Protein AF-A0A949H6T9-F1 (afdb_monomer_lite)

Secondary structure (DSSP, 8-state):
---SSS------------TT-EEEEE-HHHHTTS-HHHHHHHHHH-SSHHHHHHHHHHHHHHHT--S---EEEEE----SS-----S--------------------------------SSSTTSS-------HHHHHHHHHHHHHHHHHHHHHHHHHTT-EEEEEETTEEEEEES-TT-BTTBPPEEEEEEEEETTTS-HHHHHHHHH-EEESSHHHHHHHHHHHHHHHHHHS---------

Structure (mmCIF, N/CA/C/O backbone):
data_AF-A0A949H6T9-F1
#
_entry.id   AF-A0A949H6T9-F1
#
loop_
_atom_site.group_PDB
_atom_site.id
_atom_site.type_symbol
_atom_site.label_atom_id
_atom_site.label_alt_id
_atom_site.label_comp_id
_atom_site.label_asym_id
_atom_site.label_entity_id
_atom_site.label_seq_id
_atom_site.pdbx_PDB_ins_code
_atom_site.Cartn_x
_atom_site.Cartn_y
_atom_site.Cartn_z
_atom_site.occupancy
_atom_site.B_iso_or_equiv
_atom_site.auth_seq_id
_atom_site.auth_comp_id
_atom_site.auth_asym_id
_atom_site.auth_atom_id
_atom_site.pdbx_PDB_model_num
ATOM 1 N N . ALA A 1 1 ? -6.488 6.239 -11.776 1.00 46.03 1 ALA A N 1
ATOM 2 C CA . ALA A 1 1 ? -6.534 4.899 -11.161 1.00 46.03 1 ALA A CA 1
ATOM 3 C C . ALA A 1 1 ? -7.448 4.017 -12.000 1.00 46.03 1 ALA A C 1
ATOM 5 O O . ALA A 1 1 ? -8.600 4.385 -12.195 1.00 46.03 1 ALA A O 1
ATOM 6 N N . LEU A 1 2 ? -6.933 2.910 -12.535 1.00 47.41 2 LEU A N 1
ATOM 7 C CA . LEU A 1 2 ? -7.768 1.841 -13.093 1.00 47.41 2 LEU A CA 1
ATOM 8 C C . LEU A 1 2 ? -8.441 1.119 -11.916 1.00 47.41 2 LEU A C 1
ATOM 10 O O . LEU A 1 2 ? -7.745 0.766 -10.966 1.00 47.41 2 LEU A O 1
ATOM 14 N N . GLY A 1 3 ? -9.766 0.943 -11.946 1.00 53.00 3 GLY A N 1
ATOM 15 C CA . GLY A 1 3 ? -10.487 0.183 -10.910 1.00 53.00 3 GLY A CA 1
ATOM 16 C C . GLY A 1 3 ? -11.751 0.815 -10.319 1.00 53.00 3 GLY A C 1
ATOM 17 O O . GLY A 1 3 ? -12.269 0.278 -9.347 1.00 53.00 3 GLY A O 1
ATOM 18 N N . ILE A 1 4 ? -12.255 1.926 -10.866 1.00 63.59 4 ILE A N 1
ATOM 19 C CA . ILE A 1 4 ? -13.536 2.520 -10.425 1.00 63.59 4 ILE A CA 1
ATOM 20 C C . ILE A 1 4 ? -14.744 2.092 -11.275 1.00 63.59 4 ILE A C 1
ATOM 22 O O . ILE A 1 4 ? -15.866 2.187 -10.793 1.00 63.59 4 ILE A O 1
ATOM 26 N N . ASP A 1 5 ? -14.518 1.543 -12.473 1.00 59.06 5 ASP A N 1
ATOM 27 C CA . ASP A 1 5 ? -15.563 1.035 -13.368 1.00 59.06 5 ASP A CA 1
ATOM 28 C C . ASP A 1 5 ? -15.280 -0.413 -13.793 1.00 59.06 5 ASP A C 1
ATOM 30 O O . ASP A 1 5 ? -14.134 -0.800 -14.028 1.00 59.06 5 ASP A O 1
ATOM 34 N N . GLY A 1 6 ? -16.342 -1.220 -13.900 1.00 68.94 6 GLY A N 1
ATOM 35 C CA . GLY A 1 6 ? -16.275 -2.658 -14.201 1.00 68.94 6 GLY A CA 1
ATOM 36 C C . GLY A 1 6 ? -15.871 -3.011 -15.639 1.00 68.94 6 GLY A C 1
ATOM 37 O O . GLY A 1 6 ? -15.807 -4.194 -15.970 1.00 68.94 6 GLY A O 1
ATOM 38 N N . GLN A 1 7 ? -15.607 -2.017 -16.492 1.00 68.62 7 GLN A N 1
ATOM 39 C CA . GLN A 1 7 ? -15.100 -2.209 -17.850 1.00 68.62 7 GLN A CA 1
ATOM 40 C C . GLN A 1 7 ? -13.959 -1.235 -18.137 1.00 68.62 7 GLN A C 1
ATOM 42 O O . GLN A 1 7 ? -14.103 -0.025 -17.981 1.00 68.62 7 GLN A O 1
ATOM 47 N N . VAL A 1 8 ? -12.822 -1.779 -18.573 1.00 78.50 8 VAL A N 1
ATOM 48 C CA . VAL A 1 8 ? -11.664 -1.010 -19.033 1.00 78.50 8 VAL A CA 1
ATOM 49 C C . VAL A 1 8 ? -11.641 -1.088 -20.551 1.00 78.50 8 VAL A C 1
ATOM 51 O O . VAL A 1 8 ? -11.496 -2.173 -21.114 1.00 78.50 8 VAL A O 1
ATOM 54 N N . LEU A 1 9 ? -11.792 0.058 -21.211 1.00 75.88 9 LEU A N 1
ATOM 55 C CA . LEU A 1 9 ? -11.522 0.172 -22.638 1.00 75.88 9 LEU A CA 1
ATOM 56 C C . LEU A 1 9 ? -10.004 0.188 -22.818 1.00 75.88 9 LEU A C 1
ATOM 58 O O . LEU A 1 9 ? -9.328 1.095 -22.337 1.00 75.88 9 LEU A O 1
ATOM 62 N N . VAL A 1 10 ? -9.480 -0.864 -23.443 1.00 82.62 10 VAL A N 1
ATOM 63 C CA . VAL A 1 10 ? -8.057 -0.997 -23.755 1.00 82.62 10 VAL A CA 1
ATOM 64 C C . VAL A 1 10 ? -7.855 -0.572 -25.198 1.00 82.62 10 VAL A C 1
ATOM 66 O O . VAL A 1 10 ? -8.432 -1.171 -26.107 1.00 82.62 10 VAL A O 1
ATOM 69 N N . ASP A 1 11 ? -7.010 0.430 -25.403 1.00 83.12 11 ASP A N 1
ATOM 70 C CA . ASP A 1 11 ? -6.520 0.748 -26.734 1.00 83.12 11 ASP A CA 1
ATOM 71 C C . ASP A 1 11 ? -5.517 -0.328 -27.168 1.00 83.12 11 ASP A C 1
ATOM 73 O O . ASP A 1 11 ? -4.601 -0.690 -26.426 1.00 83.12 11 ASP A O 1
ATOM 77 N N . SER A 1 12 ? -5.706 -0.866 -28.371 1.00 86.81 12 SER A N 1
ATOM 78 C CA . SER A 1 12 ? -4.790 -1.833 -28.974 1.00 86.81 12 SER A CA 1
ATOM 79 C C . SER A 1 12 ? -4.445 -1.392 -30.387 1.00 86.81 12 SER A C 1
ATOM 81 O O . SER A 1 12 ? -5.308 -0.949 -31.146 1.00 86.81 12 SER A O 1
ATOM 83 N N . TRP A 1 13 ? -3.166 -1.506 -30.727 1.00 85.56 13 TRP A N 1
ATOM 84 C CA . TRP A 1 13 ? -2.645 -1.195 -32.049 1.00 85.56 13 TRP A CA 1
ATOM 85 C C . TRP A 1 13 ? -1.651 -2.282 -32.439 1.00 85.56 13 TRP A C 1
ATOM 87 O O . TRP A 1 13 ? -0.845 -2.715 -31.615 1.00 85.56 13 TRP A O 1
ATOM 97 N N . GLU A 1 14 ? -1.706 -2.719 -33.692 1.00 87.12 14 GLU A N 1
ATOM 98 C CA . GLU A 1 14 ? -0.747 -3.671 -34.243 1.00 87.12 14 GLU A CA 1
ATOM 99 C C . GLU A 1 14 ? 0.370 -2.917 -34.964 1.00 87.12 14 GLU A C 1
ATOM 101 O O . GLU A 1 14 ? 0.119 -2.017 -35.768 1.00 87.12 14 GLU A O 1
ATOM 106 N N . ILE A 1 15 ? 1.613 -3.295 -34.678 1.00 85.69 15 ILE A N 1
ATOM 107 C CA . ILE A 1 15 ? 2.806 -2.753 -35.326 1.00 85.69 15 ILE A CA 1
ATOM 108 C C . ILE A 1 15 ? 3.565 -3.936 -35.917 1.00 85.69 15 ILE A C 1
ATOM 110 O O . ILE A 1 15 ? 3.815 -4.921 -35.225 1.00 85.69 15 ILE A O 1
ATOM 114 N N . THR A 1 16 ? 3.913 -3.855 -37.202 1.00 88.94 16 THR A N 1
ATOM 115 C CA . THR A 1 16 ? 4.746 -4.872 -37.858 1.00 88.94 16 THR A CA 1
ATOM 116 C C . THR A 1 16 ? 6.219 -4.538 -37.612 1.00 88.94 16 THR A C 1
ATOM 118 O O . THR A 1 16 ? 6.661 -3.497 -38.100 1.00 88.94 16 THR A O 1
ATOM 121 N N . PRO A 1 17 ? 6.976 -5.372 -36.877 1.00 87.69 17 PRO A N 1
ATOM 122 C CA . PRO A 1 17 ? 8.385 -5.111 -36.615 1.00 87.69 17 PRO A CA 1
ATOM 123 C C . PRO A 1 17 ? 9.234 -5.331 -37.868 1.00 87.69 17 PRO A C 1
ATOM 125 O O . PRO A 1 17 ? 9.098 -6.352 -38.546 1.00 87.69 17 PRO A O 1
ATOM 128 N N . VAL A 1 18 ? 10.134 -4.391 -38.158 1.00 90.38 18 VAL A N 1
ATOM 129 C CA . VAL A 1 18 ? 11.141 -4.513 -39.219 1.00 90.38 18 VAL A CA 1
ATOM 130 C C . VAL A 1 18 ? 12.510 -4.731 -38.584 1.00 90.38 18 VAL A C 1
ATOM 132 O O . VAL A 1 18 ? 12.845 -4.113 -37.579 1.00 90.38 18 VAL A O 1
ATOM 135 N N . VAL A 1 19 ? 13.326 -5.619 -39.158 1.00 90.75 19 VAL A N 1
ATOM 136 C CA . VAL A 1 19 ? 14.708 -5.827 -38.698 1.00 90.75 19 VAL A CA 1
ATOM 137 C C . VAL A 1 19 ? 15.466 -4.498 -38.692 1.00 90.75 19 VAL A C 1
ATOM 139 O O . VAL A 1 19 ? 15.503 -3.788 -39.696 1.00 90.75 19 VAL A O 1
ATOM 142 N N . GLY A 1 20 ? 16.092 -4.187 -37.559 1.00 86.44 20 GLY A N 1
ATOM 143 C CA . GLY A 1 20 ? 16.748 -2.908 -37.299 1.00 86.44 20 GLY A CA 1
ATOM 144 C C . GLY A 1 20 ? 15.874 -1.891 -36.561 1.00 86.44 20 GLY A C 1
ATOM 145 O O . GLY A 1 20 ? 16.403 -0.866 -36.126 1.00 86.44 20 GLY A O 1
ATOM 146 N N . ASP A 1 21 ? 14.580 -2.164 -36.372 1.00 91.38 21 ASP A N 1
ATOM 147 C CA . ASP A 1 21 ? 13.718 -1.330 -35.540 1.00 91.38 21 ASP A CA 1
ATOM 148 C C . ASP A 1 21 ? 14.122 -1.414 -34.068 1.00 91.38 21 ASP A C 1
ATOM 150 O O . ASP A 1 21 ? 14.553 -2.451 -33.553 1.00 91.38 21 ASP A O 1
ATOM 154 N N . ARG A 1 22 ? 13.922 -0.290 -33.380 1.00 93.44 22 ARG A N 1
ATOM 155 C CA . ARG A 1 22 ? 14.124 -0.155 -31.943 1.00 93.44 22 ARG A CA 1
ATOM 156 C C . ARG A 1 22 ? 12.901 0.481 -31.309 1.00 93.44 22 ARG A C 1
ATOM 158 O O . ARG A 1 22 ? 12.560 1.623 -31.621 1.00 93.44 22 ARG A O 1
ATOM 165 N N . TYR A 1 23 ? 12.290 -0.234 -30.373 1.00 93.94 23 TYR A N 1
ATOM 166 C CA . TYR A 1 23 ? 11.144 0.240 -29.607 1.00 93.94 23 TYR A CA 1
ATOM 167 C C . TYR A 1 23 ? 11.563 0.638 -28.196 1.00 93.94 23 TYR A C 1
ATOM 169 O O . TYR A 1 23 ? 12.355 -0.047 -27.549 1.00 93.94 23 TYR A O 1
ATOM 177 N N . LEU A 1 24 ? 10.995 1.740 -27.712 1.00 95.31 24 LEU A N 1
ATOM 178 C CA . LEU A 1 24 ? 11.097 2.181 -26.328 1.00 95.31 24 LEU A CA 1
ATOM 179 C C . LEU A 1 24 ? 9.702 2.153 -25.709 1.00 95.31 24 LEU A C 1
ATOM 181 O O . LEU A 1 24 ? 8.809 2.862 -26.165 1.00 95.31 24 LEU A O 1
ATOM 185 N N . LEU A 1 25 ? 9.541 1.384 -24.638 1.00 94.69 25 LEU A N 1
ATOM 186 C CA . LEU A 1 25 ? 8.402 1.496 -23.734 1.00 94.69 25 LEU A CA 1
ATOM 187 C C . LEU A 1 25 ? 8.875 2.205 -22.470 1.00 94.69 25 LEU A C 1
ATOM 189 O O . LEU A 1 25 ? 9.880 1.800 -21.890 1.00 94.69 25 LEU A O 1
ATOM 193 N N . CYS A 1 26 ? 8.186 3.252 -22.030 1.00 93.75 26 CYS A N 1
ATOM 194 C CA . CYS A 1 26 ? 8.582 3.992 -20.835 1.00 93.75 26 CYS A CA 1
ATOM 195 C C . CYS A 1 26 ? 7.391 4.532 -20.043 1.00 93.75 26 CYS A C 1
ATOM 197 O O . CYS A 1 26 ? 6.294 4.669 -20.583 1.00 93.75 26 CYS A O 1
ATOM 199 N N . SER A 1 27 ? 7.619 4.803 -18.756 1.00 92.25 27 SER A N 1
ATOM 200 C CA . SER A 1 27 ? 6.694 5.560 -17.913 1.00 92.25 27 SER A CA 1
ATOM 201 C C . SER A 1 27 ? 6.850 7.069 -18.124 1.00 92.25 27 SER A C 1
ATOM 203 O O . SER A 1 27 ? 7.844 7.552 -18.675 1.00 92.25 27 SER A O 1
ATOM 205 N N . ASP A 1 28 ? 5.873 7.818 -17.626 1.00 91.81 28 ASP A N 1
ATOM 206 C CA . ASP A 1 28 ? 5.882 9.279 -17.514 1.00 91.81 28 ASP A CA 1
ATOM 207 C C . ASP A 1 28 ? 7.052 9.834 -16.707 1.00 91.81 28 ASP A C 1
ATOM 209 O O . ASP A 1 28 ? 7.555 10.910 -17.032 1.00 91.81 28 ASP A O 1
ATOM 213 N N . GLY A 1 29 ? 7.584 9.063 -15.760 1.00 92.06 29 GLY A N 1
ATOM 214 C CA . GLY A 1 29 ? 8.844 9.391 -15.093 1.00 92.06 29 GLY A CA 1
ATOM 215 C C . GLY A 1 29 ? 10.034 9.601 -16.045 1.00 92.06 29 GLY A C 1
ATOM 216 O O . GLY A 1 29 ? 10.938 10.359 -15.705 1.00 92.06 29 GLY A O 1
ATOM 217 N N . LEU A 1 30 ? 10.052 8.987 -17.240 1.00 92.25 30 LEU A N 1
ATOM 218 C CA . LEU A 1 30 ? 11.111 9.221 -18.233 1.00 92.25 30 LEU A CA 1
ATOM 219 C C . LEU A 1 30 ? 10.818 10.443 -19.113 1.00 92.25 30 LEU A C 1
ATOM 221 O O . LEU A 1 30 ? 11.633 11.364 -19.178 1.00 92.25 30 LEU A O 1
ATOM 225 N N . PHE A 1 31 ? 9.682 10.447 -19.817 1.00 91.00 31 PHE A N 1
ATOM 226 C CA . PHE A 1 31 ? 9.422 11.444 -20.864 1.00 91.00 31 PHE A CA 1
ATOM 227 C C . PHE A 1 31 ? 9.087 12.839 -20.314 1.00 91.00 31 PHE A C 1
ATOM 229 O O . PHE A 1 31 ? 9.221 13.823 -21.035 1.00 91.00 31 PHE A O 1
ATOM 236 N N . ASN A 1 32 ? 8.709 12.958 -19.036 1.00 92.69 32 ASN A N 1
ATOM 237 C CA . ASN A 1 32 ? 8.554 14.265 -18.387 1.00 92.69 32 ASN A CA 1
ATOM 238 C C . ASN A 1 32 ? 9.898 14.923 -18.016 1.00 92.69 32 ASN A C 1
ATOM 240 O O . ASN A 1 32 ? 9.929 16.123 -17.752 1.00 92.69 32 ASN A O 1
ATOM 244 N N . GLU A 1 33 ? 10.993 14.156 -17.954 1.00 93.50 33 GLU A N 1
ATOM 245 C CA . GLU A 1 33 ? 12.324 14.632 -17.529 1.00 93.50 33 GLU A CA 1
ATOM 246 C C . GLU A 1 33 ? 13.337 14.702 -18.687 1.00 93.50 33 GLU A C 1
ATOM 248 O O . GLU A 1 33 ? 14.339 15.426 -18.630 1.00 93.50 33 GLU A O 1
ATOM 253 N N . VAL A 1 34 ? 13.108 13.926 -19.748 1.00 94.44 34 VAL A N 1
ATOM 254 C CA . VAL A 1 34 ? 13.993 13.819 -20.910 1.00 94.44 34 VAL A CA 1
ATOM 255 C C . VAL A 1 34 ? 13.185 14.049 -22.180 1.00 94.44 34 VAL A C 1
ATOM 257 O O . VAL A 1 34 ? 12.326 13.244 -22.518 1.00 94.44 34 VAL A O 1
ATOM 260 N N . ASP A 1 35 ? 13.506 15.109 -22.922 1.00 94.38 35 ASP A N 1
ATOM 261 C CA . ASP A 1 35 ? 12.814 15.420 -24.174 1.00 94.38 35 ASP A CA 1
ATOM 262 C C . ASP A 1 35 ? 13.050 14.353 -25.256 1.00 94.38 35 ASP A C 1
ATOM 264 O O . ASP A 1 35 ? 14.159 13.819 -25.395 1.00 94.38 35 ASP A O 1
ATOM 268 N N . ASP A 1 36 ? 12.054 14.145 -26.120 1.00 95.44 36 ASP A N 1
ATOM 269 C CA . ASP A 1 36 ? 12.070 13.172 -27.225 1.00 95.44 36 ASP A CA 1
ATOM 270 C C . ASP A 1 36 ? 13.333 13.242 -28.091 1.00 95.44 36 ASP A C 1
ATOM 272 O O . ASP A 1 36 ? 13.891 12.223 -28.501 1.00 95.44 36 ASP A O 1
ATOM 276 N N . SER A 1 37 ? 13.833 14.452 -28.359 1.00 95.50 37 SER A N 1
ATOM 277 C CA . SER A 1 37 ? 15.048 14.649 -29.157 1.00 95.50 37 SER A CA 1
ATOM 278 C C . SER A 1 37 ? 16.288 14.033 -28.498 1.00 95.50 37 SER A C 1
ATOM 280 O O . SER A 1 37 ? 17.128 13.434 -29.181 1.00 95.50 37 SER A O 1
ATOM 282 N N . ARG A 1 38 ? 16.381 14.131 -27.167 1.00 95.19 38 ARG A N 1
ATOM 283 C CA . ARG A 1 38 ? 17.476 13.597 -26.355 1.00 95.19 38 ARG A CA 1
ATOM 284 C C . ARG A 1 38 ? 17.329 12.091 -26.187 1.00 95.19 38 ARG A C 1
ATOM 286 O O . ARG A 1 38 ? 18.319 11.379 -26.355 1.00 95.19 38 ARG A O 1
ATOM 293 N N . ILE A 1 39 ? 16.103 11.606 -25.974 1.00 96.12 39 ILE A N 1
ATOM 294 C CA . ILE A 1 39 ? 15.785 10.171 -25.988 1.00 96.12 39 ILE A CA 1
ATOM 295 C C . ILE A 1 39 ? 16.241 9.553 -27.313 1.00 96.12 39 ILE A C 1
ATOM 297 O O . ILE A 1 39 ? 17.048 8.622 -27.335 1.00 96.12 39 ILE A O 1
ATOM 301 N N . ALA A 1 40 ? 15.806 10.122 -28.436 1.00 95.12 40 ALA A N 1
ATOM 302 C CA . ALA A 1 40 ? 16.132 9.611 -29.759 1.00 95.12 40 ALA A CA 1
ATOM 303 C C . ALA A 1 40 ? 17.642 9.669 -30.056 1.00 95.12 40 ALA A C 1
ATOM 305 O O . ALA A 1 40 ? 18.180 8.787 -30.726 1.00 95.12 40 ALA A O 1
ATOM 306 N N . ALA A 1 41 ? 18.354 10.682 -29.550 1.00 95.06 41 ALA A N 1
ATOM 307 C CA . ALA A 1 41 ? 19.809 10.757 -29.664 1.00 95.06 41 ALA A CA 1
ATOM 308 C C . ALA A 1 41 ? 20.512 9.617 -28.909 1.00 95.06 41 ALA A C 1
ATOM 310 O O . ALA A 1 41 ? 21.449 9.029 -29.447 1.00 95.06 41 ALA A O 1
ATOM 311 N N . VAL A 1 42 ? 20.056 9.272 -27.701 1.00 96.56 42 VAL A N 1
ATOM 312 C CA . VAL A 1 42 ? 20.592 8.140 -26.925 1.00 96.56 42 VAL A CA 1
ATOM 313 C C . VAL A 1 42 ? 20.324 6.819 -27.637 1.00 96.56 42 VAL A C 1
ATOM 315 O O . VAL A 1 42 ? 21.263 6.056 -27.863 1.00 96.56 42 VAL A O 1
ATOM 318 N N . LEU A 1 43 ? 19.076 6.593 -28.060 1.00 95.62 43 LEU A N 1
ATOM 319 C CA . LEU A 1 43 ? 18.670 5.364 -28.744 1.00 95.62 43 LEU A CA 1
ATOM 320 C C . LEU A 1 43 ? 19.417 5.145 -30.065 1.00 95.62 43 LEU A C 1
ATOM 322 O O . LEU A 1 43 ? 19.651 4.001 -30.434 1.00 95.62 43 LEU A O 1
ATOM 326 N N . ARG A 1 44 ? 19.817 6.208 -30.772 1.00 94.31 44 ARG A N 1
ATOM 327 C CA . ARG A 1 44 ? 20.641 6.094 -31.991 1.00 94.31 44 ARG A CA 1
ATOM 328 C C . ARG A 1 44 ? 22.132 5.926 -31.711 1.00 94.31 44 ARG A C 1
ATOM 330 O O . ARG A 1 44 ? 22.842 5.353 -32.529 1.00 94.31 44 ARG A O 1
ATOM 337 N N . ARG A 1 45 ? 22.627 6.489 -30.607 1.00 95.81 45 ARG A N 1
ATOM 338 C CA . ARG A 1 45 ? 24.061 6.530 -30.293 1.00 95.81 45 ARG A CA 1
ATOM 339 C C . ARG A 1 45 ? 24.567 5.228 -29.680 1.00 95.81 45 ARG A C 1
ATOM 341 O O . ARG A 1 45 ? 25.698 4.841 -29.958 1.00 95.81 45 ARG A O 1
ATOM 348 N N . LEU A 1 46 ? 23.782 4.602 -28.807 1.00 93.62 46 LEU A N 1
ATOM 349 C CA . LEU A 1 46 ? 24.200 3.416 -28.059 1.00 93.62 46 LEU A CA 1
ATOM 350 C C . LEU A 1 46 ? 23.675 2.156 -28.739 1.00 93.62 46 LEU A C 1
ATOM 352 O O . LEU A 1 46 ? 22.469 1.986 -28.859 1.00 93.62 46 LEU A O 1
ATOM 356 N N . ALA A 1 47 ? 24.573 1.280 -29.191 1.00 90.75 47 ALA A N 1
ATOM 357 C CA . ALA A 1 47 ? 24.184 0.059 -29.891 1.00 90.75 47 ALA A CA 1
ATOM 358 C C . ALA A 1 47 ? 23.561 -0.980 -28.947 1.00 90.75 47 ALA A C 1
ATOM 360 O O . ALA A 1 47 ? 22.580 -1.609 -29.325 1.00 90.75 47 ALA A O 1
ATOM 361 N N . ASP A 1 48 ? 24.075 -1.130 -27.723 1.00 92.75 48 ASP A N 1
ATOM 362 C CA . ASP A 1 48 ? 23.516 -2.071 -26.748 1.00 92.75 48 ASP A CA 1
ATOM 363 C C . ASP A 1 48 ? 22.214 -1.519 -26.127 1.00 92.75 48 ASP A C 1
ATOM 365 O O . ASP A 1 48 ? 22.231 -0.426 -25.546 1.00 92.75 48 ASP A O 1
ATOM 369 N N . PRO A 1 49 ? 21.084 -2.250 -26.204 1.00 92.56 49 PRO A N 1
ATOM 370 C CA . PRO A 1 49 ? 19.813 -1.802 -25.635 1.00 92.56 49 PRO A CA 1
ATOM 371 C C . PRO A 1 49 ? 19.876 -1.648 -24.111 1.00 92.56 49 PRO A C 1
ATOM 373 O O . PRO A 1 49 ? 19.200 -0.782 -23.551 1.00 92.56 49 PRO A O 1
ATOM 376 N N . THR A 1 50 ? 20.719 -2.430 -23.425 1.00 93.44 50 THR A N 1
ATOM 377 C CA . THR A 1 50 ? 20.868 -2.323 -21.966 1.00 93.44 50 THR A CA 1
ATOM 378 C C . THR A 1 50 ? 21.582 -1.029 -21.578 1.00 93.44 50 THR A C 1
ATOM 380 O O . THR A 1 50 ? 21.142 -0.323 -20.669 1.00 93.44 50 THR A O 1
ATOM 383 N N . GLU A 1 51 ? 22.677 -0.688 -22.258 1.00 94.31 51 GLU A N 1
ATOM 384 C CA . GLU A 1 51 ? 23.360 0.599 -22.102 1.00 94.31 51 GLU A CA 1
ATOM 385 C C . GLU A 1 51 ? 22.450 1.778 -22.454 1.00 94.31 51 GLU A C 1
ATOM 387 O O . GLU A 1 51 ? 22.413 2.752 -21.701 1.00 94.31 51 GLU A O 1
ATOM 392 N N . ALA A 1 52 ? 21.670 1.677 -23.535 1.00 94.81 52 ALA A N 1
ATOM 393 C CA . ALA A 1 52 ? 20.701 2.702 -23.911 1.00 94.81 52 ALA A CA 1
ATOM 394 C C . ALA A 1 52 ? 19.664 2.947 -22.804 1.00 94.81 52 ALA A C 1
ATOM 396 O O . ALA A 1 52 ? 19.457 4.092 -22.402 1.00 94.81 52 ALA A O 1
ATOM 397 N N . ALA A 1 53 ? 19.068 1.884 -22.254 1.00 96.00 53 ALA A N 1
ATOM 398 C CA . ALA A 1 53 ? 18.116 1.989 -21.149 1.00 96.00 53 ALA A CA 1
ATOM 399 C C . ALA A 1 53 ? 18.748 2.623 -19.897 1.00 96.00 53 ALA A C 1
ATOM 401 O O . ALA A 1 53 ? 18.172 3.531 -19.299 1.00 96.00 53 ALA A O 1
ATOM 402 N N . ARG A 1 54 ? 19.962 2.198 -19.516 1.00 95.75 54 ARG A N 1
ATOM 403 C CA . ARG A 1 54 ? 20.674 2.768 -18.357 1.00 95.75 54 ARG A CA 1
ATOM 404 C C . ARG A 1 54 ? 20.977 4.251 -18.537 1.00 95.75 54 ARG A C 1
ATOM 406 O O . ARG A 1 54 ? 20.823 5.019 -17.591 1.00 95.75 54 ARG A O 1
ATOM 413 N N . GLU A 1 55 ? 21.391 4.652 -19.733 1.00 96.62 55 GLU A N 1
ATOM 414 C CA . GLU A 1 55 ? 21.677 6.051 -20.039 1.00 96.62 55 GLU A CA 1
ATOM 415 C C . GLU A 1 55 ? 20.413 6.916 -19.976 1.00 96.62 55 GLU A C 1
ATOM 417 O O . GLU A 1 55 ? 20.456 8.024 -19.445 1.00 96.62 55 GLU A O 1
ATOM 422 N N . LEU A 1 56 ? 19.272 6.408 -20.452 1.00 96.12 56 LEU A N 1
ATOM 423 C CA . LEU A 1 56 ? 17.985 7.099 -20.339 1.00 96.12 56 LEU A CA 1
ATOM 424 C C . LEU A 1 56 ? 17.578 7.308 -18.875 1.00 96.12 56 LEU A C 1
ATOM 426 O O . LEU A 1 56 ? 17.216 8.422 -18.498 1.00 96.12 56 LEU A O 1
ATOM 430 N N . VAL A 1 57 ? 17.713 6.276 -18.037 1.00 95.94 57 VAL A N 1
ATOM 431 C CA . VAL A 1 57 ? 17.450 6.380 -16.591 1.00 95.94 57 VAL A CA 1
ATOM 432 C C . VAL A 1 57 ? 18.387 7.392 -15.933 1.00 95.94 57 VAL A C 1
ATOM 434 O O . VAL A 1 57 ? 17.939 8.229 -15.149 1.00 95.94 57 VAL A O 1
ATOM 437 N N . ARG A 1 58 ? 19.683 7.364 -16.271 1.00 95.81 58 ARG A N 1
ATOM 438 C CA . ARG A 1 58 ? 20.664 8.330 -15.756 1.00 95.81 58 ARG A CA 1
ATOM 439 C C . ARG A 1 58 ? 20.268 9.764 -16.110 1.00 95.81 58 ARG A C 1
ATOM 441 O O . ARG A 1 58 ? 20.230 10.614 -15.226 1.00 95.81 58 ARG A O 1
ATOM 448 N N . LEU A 1 59 ? 19.928 10.020 -17.373 1.00 94.94 59 LEU A N 1
ATOM 449 C CA . LEU A 1 59 ? 19.528 11.348 -17.844 1.00 94.94 59 LEU A CA 1
ATOM 450 C C . LEU A 1 59 ? 18.243 11.861 -17.186 1.00 94.94 59 LEU A C 1
ATOM 452 O O . LEU A 1 59 ? 18.120 13.069 -16.994 1.00 94.94 59 LEU A O 1
ATOM 456 N N . ALA A 1 60 ? 17.294 10.979 -16.872 1.00 93.88 60 ALA A N 1
ATOM 457 C CA . ALA A 1 60 ? 16.065 11.349 -16.172 1.00 93.88 60 ALA A CA 1
ATOM 458 C C . ALA A 1 60 ? 16.330 11.695 -14.700 1.00 93.88 60 ALA A C 1
ATOM 460 O O . ALA A 1 60 ? 15.840 12.706 -14.196 1.00 93.88 60 ALA A O 1
ATOM 461 N N . ASN A 1 61 ? 17.173 10.905 -14.030 1.00 93.75 61 ASN A N 1
ATOM 462 C CA . ASN A 1 61 ? 17.603 11.186 -12.661 1.00 93.75 61 ASN A CA 1
ATOM 463 C C . ASN A 1 61 ? 18.351 12.525 -12.564 1.00 93.75 61 ASN A C 1
ATOM 465 O O . ASN A 1 61 ? 18.073 13.319 -11.670 1.00 93.75 61 ASN A O 1
ATOM 469 N N . GLU A 1 62 ? 19.255 12.811 -13.505 1.00 93.25 62 GLU A N 1
ATOM 470 C CA . GLU A 1 62 ? 20.010 14.074 -13.544 1.00 93.25 62 GLU A CA 1
ATOM 471 C C . GLU A 1 62 ? 19.136 15.302 -13.823 1.00 93.25 62 GLU A C 1
ATOM 473 O O . GLU A 1 62 ? 19.446 16.396 -13.357 1.00 93.25 62 GLU A O 1
ATOM 478 N N . ALA A 1 63 ? 18.038 15.134 -14.561 1.00 88.94 63 ALA A N 1
ATOM 479 C CA . ALA A 1 63 ? 17.079 16.203 -14.835 1.00 88.94 63 ALA A CA 1
ATOM 480 C C . ALA A 1 63 ? 16.129 16.491 -13.654 1.00 88.94 63 ALA A C 1
ATOM 482 O O . ALA A 1 63 ? 15.462 17.527 -13.635 1.00 88.94 63 ALA A O 1
ATOM 483 N N . GLY A 1 64 ? 16.102 15.620 -12.641 1.00 86.81 64 GLY A N 1
ATOM 484 C CA . GLY A 1 64 ? 15.398 15.861 -11.384 1.00 86.81 64 GLY A CA 1
ATOM 485 C C . GLY A 1 64 ? 14.824 14.610 -10.729 1.00 86.81 64 GLY A C 1
ATOM 486 O O . GLY A 1 64 ? 14.592 14.648 -9.522 1.00 86.81 64 GLY A O 1
ATOM 487 N N . GLY A 1 65 ? 14.598 13.529 -11.490 1.00 84.88 65 GLY A N 1
ATOM 488 C CA . GLY A 1 65 ? 14.131 12.240 -10.965 1.00 84.88 65 GLY A CA 1
ATOM 489 C C . GLY A 1 65 ? 12.896 12.351 -10.067 1.00 84.88 65 GLY A C 1
ATOM 490 O O . GLY A 1 65 ? 12.864 11.751 -8.993 1.00 84.88 65 GLY A O 1
ATOM 491 N N . ARG A 1 66 ? 11.911 13.177 -10.452 1.00 81.50 66 ARG A N 1
ATOM 492 C CA . ARG A 1 66 ? 10.774 13.514 -9.574 1.00 81.50 66 ARG A CA 1
ATOM 493 C C . ARG A 1 66 ? 9.752 12.385 -9.433 1.00 81.50 66 ARG A C 1
ATOM 495 O O . ARG A 1 66 ? 8.905 12.463 -8.546 1.00 81.50 66 ARG A O 1
ATOM 502 N N . ASP A 1 67 ? 9.839 11.361 -10.279 1.00 87.06 67 ASP A N 1
ATOM 503 C CA . ASP A 1 67 ? 8.955 10.196 -10.293 1.00 87.06 67 ASP A CA 1
ATOM 504 C C . ASP A 1 67 ? 9.737 8.897 -10.570 1.00 87.06 67 ASP A C 1
ATOM 506 O O . ASP A 1 67 ? 10.916 8.912 -10.933 1.00 87.06 67 ASP A O 1
ATOM 510 N N . ASN A 1 68 ? 9.072 7.754 -10.409 1.00 91.94 68 ASN A N 1
ATOM 511 C CA . ASN A 1 68 ? 9.597 6.434 -10.712 1.00 91.94 68 ASN A CA 1
ATOM 512 C C . ASN A 1 68 ? 9.822 6.271 -12.221 1.00 91.94 68 ASN A C 1
ATOM 514 O O . ASN A 1 68 ? 8.889 6.177 -13.026 1.00 91.94 68 ASN A O 1
ATOM 518 N N . ILE A 1 69 ? 11.089 6.161 -12.605 1.00 92.56 69 ILE A N 1
ATOM 519 C CA . ILE A 1 69 ? 11.491 5.978 -13.998 1.00 92.56 69 ILE A CA 1
ATOM 520 C C . ILE A 1 69 ? 11.513 4.484 -14.332 1.00 92.56 69 ILE A C 1
ATOM 522 O O . ILE A 1 69 ? 12.289 3.719 -13.759 1.00 92.56 69 ILE A O 1
ATOM 526 N N . THR A 1 70 ? 10.687 4.069 -15.293 1.00 90.56 70 THR A N 1
ATOM 527 C CA . THR A 1 70 ? 10.711 2.722 -15.879 1.00 90.56 70 THR A CA 1
ATOM 528 C C . THR A 1 70 ? 10.874 2.832 -17.389 1.00 90.56 70 THR A C 1
ATOM 530 O O . THR A 1 70 ? 10.146 3.586 -18.031 1.00 90.56 70 THR A O 1
ATOM 533 N N . CYS A 1 71 ? 11.801 2.071 -17.977 1.00 94.31 71 CYS A N 1
ATOM 534 C CA . CYS A 1 71 ? 11.922 1.965 -19.429 1.00 94.31 71 CYS A CA 1
ATOM 535 C C . CYS A 1 71 ? 12.423 0.593 -19.891 1.00 94.31 71 CYS A C 1
ATOM 537 O O . CYS A 1 71 ? 13.232 -0.044 -19.216 1.00 94.31 71 CYS A O 1
ATOM 539 N N . VAL A 1 72 ? 11.976 0.173 -21.072 1.00 95.50 72 VAL A N 1
ATOM 540 C CA . VAL A 1 72 ? 12.368 -1.059 -21.758 1.00 95.50 72 VAL A CA 1
ATOM 541 C C . VAL A 1 72 ? 12.737 -0.708 -23.195 1.00 95.50 72 VAL A C 1
ATOM 543 O O . VAL A 1 72 ? 11.951 -0.069 -23.892 1.00 95.50 72 VAL A O 1
ATOM 546 N N . VAL A 1 73 ? 13.923 -1.133 -23.631 1.00 94.88 73 VAL A N 1
ATOM 547 C CA . VAL A 1 73 ? 14.397 -0.985 -25.014 1.00 94.88 73 VAL A CA 1
ATOM 548 C C . VAL A 1 73 ? 14.384 -2.363 -25.668 1.00 94.88 73 VAL A C 1
ATOM 550 O O . VAL A 1 73 ? 14.941 -3.309 -25.111 1.00 94.88 73 VAL A O 1
ATOM 553 N N . VAL A 1 74 ? 13.738 -2.475 -26.826 1.00 93.62 74 VAL A N 1
ATOM 554 C CA . VAL A 1 74 ? 13.610 -3.722 -27.589 1.00 93.62 74 VAL A CA 1
ATOM 555 C C . VAL A 1 74 ? 14.174 -3.513 -28.985 1.00 93.62 74 VAL A C 1
ATOM 557 O O . VAL A 1 74 ? 13.714 -2.625 -29.699 1.00 93.62 74 VAL A O 1
ATOM 560 N N . ASP A 1 75 ? 15.126 -4.360 -29.369 1.00 92.25 75 ASP A N 1
ATOM 561 C CA . ASP A 1 75 ? 15.704 -4.379 -30.712 1.00 92.25 75 ASP A CA 1
ATOM 562 C C . ASP A 1 75 ? 15.114 -5.523 -31.527 1.00 92.25 75 ASP A C 1
ATOM 564 O O . ASP A 1 75 ? 15.053 -6.665 -31.063 1.00 92.25 75 ASP A O 1
ATOM 568 N N . VAL A 1 76 ? 14.721 -5.223 -32.761 1.00 91.00 76 VAL A N 1
ATOM 569 C CA . VAL A 1 76 ? 14.306 -6.233 -33.732 1.00 91.00 76 VAL A CA 1
ATOM 570 C C . VAL A 1 76 ? 15.543 -6.694 -34.490 1.00 91.00 76 VAL A C 1
ATOM 572 O O . VAL A 1 76 ? 16.087 -5.980 -35.334 1.00 91.00 76 VAL A O 1
ATOM 575 N N . LEU A 1 77 ? 16.008 -7.895 -34.166 1.00 87.62 77 LEU A N 1
ATOM 576 C CA . LEU A 1 77 ? 17.176 -8.511 -34.786 1.00 87.62 77 LEU A CA 1
ATOM 577 C C . LEU A 1 77 ? 16.746 -9.497 -35.874 1.00 87.62 77 LEU A C 1
ATOM 579 O O . LEU A 1 77 ? 15.653 -10.056 -35.815 1.00 87.62 77 LEU A O 1
ATOM 583 N N . ASP A 1 78 ? 17.618 -9.713 -36.856 1.00 82.75 78 ASP A N 1
ATOM 584 C CA . ASP A 1 78 ? 17.405 -10.738 -37.876 1.00 82.75 78 ASP A CA 1
ATOM 585 C C . ASP A 1 78 ? 17.550 -12.135 -37.259 1.00 82.75 78 ASP A C 1
ATOM 587 O O . ASP A 1 78 ? 18.505 -12.398 -36.517 1.00 82.75 78 ASP A O 1
ATOM 591 N N . ASP A 1 79 ? 16.634 -13.043 -37.589 1.00 68.75 79 ASP A N 1
ATOM 592 C CA . ASP A 1 79 ? 16.697 -14.437 -37.152 1.00 68.75 79 ASP A CA 1
ATOM 593 C C . ASP A 1 79 ? 17.617 -15.227 -38.084 1.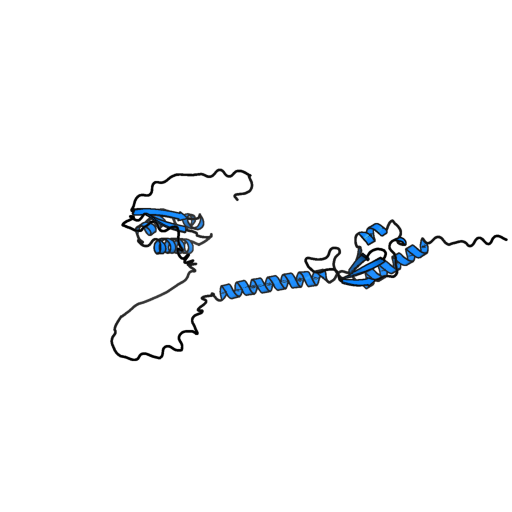00 68.75 79 ASP A C 1
ATOM 595 O O . ASP A 1 79 ? 17.214 -16.077 -38.878 1.00 68.75 79 ASP A O 1
ATOM 599 N N . THR A 1 80 ? 18.910 -14.929 -38.000 1.00 57.59 80 THR A N 1
ATOM 600 C CA . THR A 1 80 ? 19.938 -15.736 -38.659 1.00 57.59 80 THR A CA 1
ATOM 601 C C . THR A 1 80 ? 20.258 -16.974 -37.814 1.00 57.59 80 THR A C 1
ATOM 603 O O . THR A 1 80 ? 21.380 -17.176 -37.355 1.00 57.59 80 THR A O 1
ATOM 606 N N . GLY A 1 81 ? 19.249 -17.832 -37.618 1.00 54.81 81 GLY A N 1
ATOM 607 C CA . GLY A 1 81 ? 19.419 -19.231 -37.215 1.00 54.81 81 GLY A CA 1
ATOM 608 C C . GLY A 1 81 ? 19.303 -19.543 -35.724 1.00 54.81 81 GLY A C 1
ATOM 609 O O . GLY A 1 81 ? 19.965 -20.477 -35.262 1.00 54.81 81 GLY A O 1
ATOM 610 N N . ARG A 1 82 ? 18.479 -18.822 -34.954 1.00 47.91 82 ARG A N 1
ATOM 611 C CA . ARG A 1 82 ? 18.151 -19.243 -33.588 1.00 47.91 82 ARG A CA 1
ATOM 612 C C . ARG A 1 82 ? 16.814 -19.974 -33.614 1.00 47.91 82 ARG A C 1
ATOM 614 O O . ARG A 1 82 ? 15.777 -19.342 -33.742 1.00 47.91 82 ARG A O 1
ATOM 621 N N . ASP A 1 83 ? 16.844 -21.301 -33.449 1.00 49.41 83 ASP A N 1
ATOM 622 C CA . ASP A 1 83 ? 15.628 -22.083 -33.175 1.00 49.41 83 ASP A CA 1
ATOM 623 C C . ASP A 1 83 ? 14.780 -21.327 -32.134 1.00 49.41 83 ASP A C 1
ATOM 625 O O . ASP A 1 83 ? 15.352 -20.895 -31.118 1.00 49.41 83 ASP A O 1
ATOM 629 N N . PRO A 1 84 ? 13.463 -21.136 -32.355 1.00 49.44 84 PRO A N 1
ATOM 630 C CA . PRO A 1 84 ? 12.588 -20.457 -31.412 1.00 49.44 84 PRO A CA 1
ATOM 631 C C . PRO A 1 84 ? 12.447 -21.340 -30.172 1.00 49.44 84 PRO A C 1
ATOM 633 O O . PRO A 1 84 ? 11.497 -22.104 -30.012 1.00 49.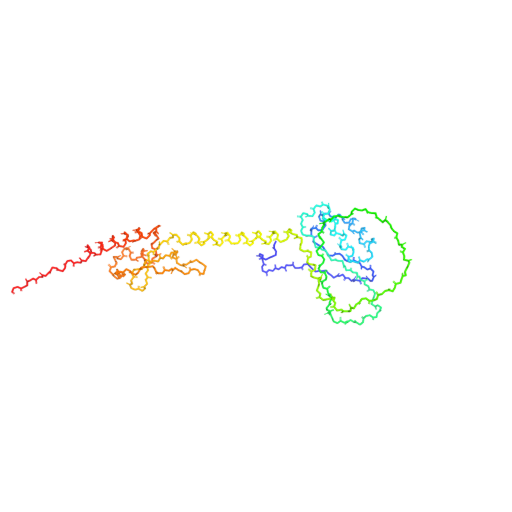44 84 PRO A O 1
ATOM 636 N N . SER A 1 85 ? 13.447 -21.283 -29.298 1.00 47.97 85 SER A N 1
ATOM 637 C CA . SER A 1 85 ? 13.418 -21.968 -28.021 1.00 47.97 85 SER A CA 1
ATOM 638 C C . SER A 1 85 ? 12.298 -21.319 -27.205 1.00 47.97 85 SER A C 1
ATOM 640 O O . SER A 1 85 ? 12.281 -20.087 -27.092 1.00 47.97 85 SER A O 1
ATOM 642 N N . PRO A 1 86 ? 11.340 -22.100 -26.671 1.00 47.72 86 PRO A N 1
ATOM 643 C CA . PRO A 1 86 ? 10.247 -21.555 -25.881 1.00 47.72 86 PRO A CA 1
ATOM 644 C C . PRO A 1 86 ? 10.837 -20.731 -24.740 1.00 47.72 86 PRO A C 1
ATOM 646 O O . PRO A 1 86 ? 11.820 -21.160 -24.140 1.00 47.72 86 PRO A O 1
ATOM 649 N N . ILE A 1 87 ? 10.249 -19.549 -24.511 1.00 55.00 87 ILE A N 1
ATOM 650 C CA . ILE A 1 87 ? 10.584 -18.542 -23.490 1.00 55.00 87 ILE A CA 1
ATOM 651 C C . ILE A 1 87 ? 11.205 -19.224 -22.263 1.00 55.00 87 ILE A C 1
ATOM 653 O O . ILE A 1 87 ? 10.505 -19.732 -21.392 1.00 55.00 87 ILE A O 1
ATOM 657 N N . GLY A 1 88 ? 12.534 -19.284 -22.262 1.00 41.53 88 GLY A N 1
ATOM 658 C CA . GLY A 1 88 ? 13.333 -20.041 -21.315 1.00 41.53 88 GLY A CA 1
ATOM 659 C C . GLY A 1 88 ? 14.327 -19.094 -20.677 1.00 41.53 88 GLY A C 1
ATOM 660 O O . GLY A 1 88 ? 15.267 -18.633 -21.321 1.00 41.53 88 GLY A O 1
ATOM 661 N N . ASP A 1 89 ? 14.066 -18.792 -19.412 1.00 42.94 89 ASP A N 1
ATOM 662 C CA . ASP A 1 89 ? 15.059 -18.434 -18.406 1.00 42.94 89 ASP A CA 1
ATOM 663 C C . ASP A 1 89 ? 15.976 -17.260 -18.779 1.00 42.94 89 ASP A C 1
ATOM 665 O O . ASP A 1 89 ? 17.182 -17.277 -18.515 1.00 42.94 89 ASP A O 1
ATOM 669 N N . SER A 1 90 ? 15.425 -16.200 -19.374 1.00 39.88 90 SER A N 1
ATOM 670 C CA . SER A 1 90 ? 16.193 -14.966 -19.522 1.00 39.88 90 SER A CA 1
ATOM 671 C C . SER A 1 90 ? 16.340 -14.329 -18.141 1.00 39.88 90 SER A C 1
ATOM 673 O O . SER A 1 90 ? 15.374 -13.852 -17.544 1.00 39.88 90 SER A O 1
ATOM 675 N N . ARG A 1 91 ? 17.556 -14.408 -17.590 1.00 40.69 91 ARG A N 1
ATOM 676 C CA . ARG A 1 91 ? 17.934 -13.842 -16.292 1.00 40.69 91 ARG A CA 1
ATOM 677 C C . ARG A 1 91 ? 17.475 -12.386 -16.220 1.00 40.69 91 ARG A C 1
ATOM 679 O O . ARG A 1 91 ? 18.060 -11.529 -16.874 1.00 40.69 91 ARG A O 1
ATOM 686 N N . ILE A 1 92 ? 16.474 -12.107 -15.386 1.00 39.59 92 ILE A N 1
ATOM 687 C CA . ILE A 1 92 ? 16.113 -10.745 -14.987 1.00 39.59 92 ILE A CA 1
ATOM 688 C C . ILE A 1 92 ? 17.288 -10.203 -14.167 1.00 39.59 92 ILE A C 1
ATOM 690 O O . ILE A 1 92 ? 17.378 -10.403 -12.955 1.00 39.59 92 ILE A O 1
ATOM 694 N N . THR A 1 93 ? 18.242 -9.553 -14.827 1.00 42.78 93 THR A N 1
ATOM 695 C CA . THR A 1 93 ? 19.283 -8.776 -14.157 1.00 42.78 93 THR A CA 1
ATOM 696 C C . THR A 1 93 ? 18.684 -7.429 -13.772 1.00 42.78 93 THR A C 1
ATOM 698 O O . THR A 1 93 ? 18.782 -6.433 -14.482 1.00 42.78 93 THR A O 1
ATOM 701 N N . SER A 1 94 ? 18.019 -7.408 -12.616 1.00 40.00 94 SER A N 1
ATOM 702 C CA . SER A 1 94 ? 17.572 -6.180 -11.959 1.00 40.00 94 SER A CA 1
ATOM 703 C C . SER A 1 94 ? 18.791 -5.336 -11.574 1.00 40.00 94 SER A C 1
ATOM 705 O O . SER A 1 94 ? 19.380 -5.519 -10.508 1.00 40.00 94 SER A O 1
ATOM 707 N N . HIS A 1 95 ? 19.178 -4.401 -12.437 1.00 45.41 95 HIS A N 1
ATOM 708 C CA . HIS A 1 95 ? 20.132 -3.354 -12.099 1.00 45.41 95 HIS A CA 1
ATOM 709 C C . HIS A 1 95 ? 19.360 -2.108 -11.657 1.00 45.41 95 HIS A C 1
ATOM 711 O O . HIS A 1 95 ? 19.039 -1.254 -12.479 1.00 45.41 95 HIS A O 1
ATOM 717 N N . LEU A 1 96 ? 19.074 -1.998 -10.353 1.00 39.97 96 LEU A N 1
ATOM 718 C CA . LEU A 1 96 ? 18.712 -0.714 -9.749 1.00 39.97 96 LEU A CA 1
ATOM 719 C C . LEU A 1 96 ? 19.943 0.200 -9.824 1.00 39.97 96 LEU A C 1
ATOM 721 O O . LEU A 1 96 ? 20.896 0.039 -9.060 1.00 39.97 96 LEU A O 1
ATOM 725 N N . ALA A 1 97 ? 19.942 1.131 -10.774 1.00 39.25 97 ALA A N 1
ATOM 726 C CA . ALA A 1 97 ? 20.970 2.151 -10.905 1.00 39.25 97 ALA A CA 1
ATOM 727 C C . ALA A 1 97 ? 20.700 3.279 -9.896 1.00 39.25 97 ALA A C 1
ATOM 729 O O . ALA A 1 97 ? 19.900 4.175 -10.149 1.00 39.25 97 ALA A O 1
ATOM 730 N N . GLY A 1 98 ? 21.358 3.208 -8.737 1.00 32.78 98 GLY A N 1
ATOM 731 C CA . GLY A 1 98 ? 21.527 4.340 -7.829 1.00 32.78 98 GLY A CA 1
ATOM 732 C C . GLY A 1 98 ? 22.785 5.134 -8.195 1.00 32.78 98 GLY A C 1
ATOM 733 O O . GLY A 1 98 ? 23.873 4.570 -8.266 1.00 32.78 98 GLY A O 1
ATOM 734 N N . SER A 1 99 ? 22.602 6.429 -8.431 1.00 36.78 99 SER A N 1
ATOM 735 C CA . SER A 1 99 ? 23.578 7.533 -8.510 1.00 36.78 99 SER A CA 1
ATOM 736 C C . SER A 1 99 ? 24.460 7.600 -7.234 1.00 36.78 99 SER A C 1
ATOM 738 O O . SER A 1 99 ? 23.948 7.310 -6.154 1.00 36.78 99 SER A O 1
ATOM 740 N N . GLU A 1 100 ? 25.770 7.899 -7.182 1.00 32.69 100 GLU A N 1
ATOM 741 C CA . GLU A 1 100 ? 26.731 8.786 -7.890 1.00 32.69 100 GLU A CA 1
ATOM 742 C C . GLU A 1 100 ? 28.199 8.350 -7.534 1.00 32.69 100 GLU A C 1
ATOM 744 O O . GLU A 1 100 ? 28.358 7.313 -6.887 1.00 32.69 100 GLU A O 1
ATOM 749 N N . PRO A 1 101 ? 29.258 9.185 -7.683 1.00 41.12 101 PRO A N 1
ATOM 750 C CA . PRO A 1 101 ? 29.965 9.651 -8.884 1.00 41.12 101 PRO A CA 1
ATOM 751 C C . PRO A 1 101 ? 31.404 9.070 -8.950 1.00 41.12 101 PRO A C 1
ATOM 753 O O . PRO A 1 101 ? 31.962 8.690 -7.923 1.00 41.12 101 PRO A O 1
ATOM 756 N N . ASP A 1 102 ? 32.057 9.061 -10.120 1.00 32.44 102 ASP A N 1
ATOM 757 C CA . ASP A 1 102 ? 33.512 8.834 -10.178 1.00 32.44 102 ASP A CA 1
ATOM 758 C C . ASP A 1 102 ? 34.228 9.932 -10.963 1.00 32.44 102 ASP A C 1
ATOM 760 O O . ASP A 1 102 ? 33.898 10.254 -12.108 1.00 32.44 102 ASP A O 1
ATOM 764 N N . GLY A 1 103 ? 35.207 10.521 -10.286 1.00 32.34 103 GLY A N 1
ATOM 765 C CA . GLY A 1 103 ? 36.131 11.493 -10.819 1.00 32.34 103 GLY A CA 1
ATOM 766 C C . GLY A 1 103 ? 37.485 10.837 -11.035 1.00 32.34 103 GLY A C 1
ATOM 767 O O . GLY A 1 103 ? 38.163 10.478 -10.084 1.00 32.34 103 GLY A O 1
ATOM 768 N N . GLY A 1 104 ? 37.932 10.841 -12.287 1.00 30.39 104 GLY A N 1
ATOM 769 C CA . GLY A 1 104 ? 39.324 11.151 -12.589 1.00 30.39 104 GLY A CA 1
ATOM 770 C C . GLY A 1 104 ? 40.307 9.992 -12.806 1.00 30.39 104 GLY A C 1
ATOM 771 O O . GLY A 1 104 ? 40.863 9.431 -11.875 1.00 30.39 104 GLY A O 1
ATOM 772 N N . ILE A 1 105 ? 40.697 9.879 -14.083 1.00 33.03 105 ILE A N 1
ATOM 773 C CA . ILE A 1 105 ? 42.083 9.729 -14.577 1.00 33.03 105 ILE A CA 1
ATOM 774 C C . ILE A 1 105 ? 42.693 8.302 -14.602 1.00 33.03 105 ILE A C 1
ATOM 776 O O . ILE A 1 105 ? 43.204 7.767 -13.626 1.00 33.03 105 ILE A O 1
ATOM 780 N N . ARG A 1 106 ? 42.774 7.762 -15.833 1.00 32.47 106 ARG A N 1
ATOM 781 C CA . ARG A 1 106 ? 43.768 6.779 -16.344 1.00 32.47 106 ARG A CA 1
ATOM 782 C C . ARG A 1 106 ? 45.198 7.351 -16.196 1.00 32.47 106 ARG A C 1
ATOM 784 O O . ARG A 1 106 ? 45.320 8.557 -16.402 1.00 32.47 106 ARG A O 1
ATOM 791 N N . PRO A 1 107 ? 46.295 6.559 -16.085 1.00 45.31 107 PRO A N 1
ATOM 792 C CA . PRO A 1 107 ? 46.618 5.619 -17.166 1.00 45.31 107 PRO A CA 1
ATOM 793 C C . PRO A 1 107 ? 47.523 4.396 -16.841 1.00 45.31 107 PRO A C 1
ATOM 795 O O . PRO A 1 107 ? 48.181 4.300 -15.813 1.00 45.31 107 PRO A O 1
ATOM 798 N N . THR A 1 108 ? 47.624 3.537 -17.865 1.00 32.00 108 THR A N 1
ATOM 799 C CA . THR A 1 108 ? 48.823 2.777 -18.285 1.00 32.00 108 THR A CA 1
ATOM 800 C C . THR A 1 108 ? 48.919 1.307 -17.871 1.00 32.00 108 THR A C 1
ATOM 802 O O . THR A 1 108 ? 49.257 0.939 -16.753 1.00 32.00 108 THR A O 1
ATOM 805 N N . ALA A 1 109 ? 48.708 0.469 -18.886 1.00 38.12 109 ALA A N 1
ATOM 806 C CA . ALA A 1 109 ? 49.096 -0.927 -18.948 1.00 38.12 109 ALA A CA 1
ATOM 807 C C . ALA A 1 109 ? 50.623 -1.082 -19.016 1.00 38.12 109 ALA A C 1
ATOM 809 O O . ALA A 1 109 ? 51.270 -0.410 -19.816 1.00 38.12 109 ALA A O 1
ATOM 810 N N . THR A 1 110 ? 51.178 -2.023 -18.250 1.00 30.27 110 THR A N 1
ATOM 811 C CA . THR A 1 110 ? 52.403 -2.775 -18.575 1.00 30.27 110 THR A CA 1
ATOM 812 C C . THR A 1 110 ? 52.426 -4.050 -17.725 1.00 30.27 110 THR A C 1
ATOM 814 O O . THR A 1 110 ? 52.447 -3.994 -16.501 1.00 30.27 110 THR A O 1
ATOM 817 N N . ALA A 1 111 ? 52.409 -5.200 -18.394 1.00 33.31 111 ALA A N 1
ATOM 818 C CA . ALA A 1 111 ? 52.838 -6.509 -17.890 1.00 33.31 111 ALA A CA 1
ATOM 819 C C . ALA A 1 111 ? 54.140 -6.857 -18.660 1.00 33.31 111 ALA A C 1
ATOM 821 O O . ALA A 1 111 ? 54.288 -6.314 -19.762 1.00 33.31 111 ALA A O 1
ATOM 822 N N . PRO A 1 112 ? 55.068 -7.727 -18.186 1.00 49.28 112 PRO A N 1
ATOM 823 C CA . PRO A 1 112 ? 54.727 -9.102 -17.794 1.00 49.28 112 PRO A CA 1
ATOM 824 C C . PRO A 1 112 ? 55.599 -9.787 -16.703 1.00 49.28 112 PRO A C 1
ATOM 826 O O . PRO A 1 112 ? 56.646 -9.298 -16.297 1.00 49.28 112 PRO A O 1
ATOM 829 N N . ALA A 1 113 ? 55.161 -11.012 -16.368 1.00 32.56 113 ALA A N 1
ATOM 830 C CA . ALA A 1 113 ? 55.951 -12.219 -16.063 1.00 32.56 113 ALA A CA 1
ATOM 831 C C . ALA A 1 113 ? 56.129 -12.698 -14.600 1.00 32.56 113 ALA A C 1
ATOM 833 O O . ALA A 1 113 ? 56.767 -12.053 -13.775 1.00 32.56 113 ALA A O 1
ATOM 834 N N . SER A 1 114 ? 55.710 -13.965 -14.419 1.00 38.59 114 SER A N 1
ATOM 835 C CA . SER A 1 114 ? 56.291 -15.043 -13.585 1.00 38.59 114 SER A CA 1
ATOM 836 C C . SER A 1 114 ? 55.486 -15.527 -12.365 1.00 38.59 114 SER A C 1
ATOM 838 O O . SER A 1 114 ? 55.452 -14.902 -11.316 1.00 38.59 114 SER A O 1
ATOM 840 N N . THR A 1 115 ? 54.875 -16.703 -12.564 1.00 41.00 115 THR A N 1
ATOM 841 C CA . THR A 1 115 ? 54.886 -17.906 -11.707 1.00 41.00 115 THR A CA 1
ATOM 842 C C . THR A 1 115 ? 54.752 -17.749 -10.188 1.00 41.00 115 THR A C 1
ATOM 844 O O . THR A 1 115 ? 55.743 -17.551 -9.506 1.00 41.00 115 THR A O 1
ATOM 847 N N . GLU A 1 116 ? 53.556 -18.033 -9.661 1.00 39.25 116 GLU A N 1
ATOM 848 C CA . GLU A 1 116 ? 53.313 -19.113 -8.682 1.00 39.25 116 GLU A CA 1
ATOM 849 C C . GLU A 1 116 ? 51.802 -19.269 -8.431 1.00 39.25 116 GLU A C 1
ATOM 851 O O . GLU A 1 116 ? 51.058 -18.299 -8.295 1.00 39.25 116 GLU A O 1
ATOM 856 N N . ARG A 1 117 ? 51.313 -20.513 -8.441 1.00 37.69 117 ARG A N 1
ATOM 857 C CA . ARG A 1 117 ? 49.891 -20.859 -8.284 1.00 37.69 117 ARG A CA 1
ATOM 858 C C . ARG A 1 117 ? 49.632 -21.202 -6.807 1.00 37.69 117 ARG A C 1
ATOM 860 O O . ARG A 1 117 ? 50.149 -22.226 -6.369 1.00 37.69 117 ARG A O 1
ATOM 867 N N . PRO A 1 118 ? 48.840 -20.428 -6.038 1.00 50.00 118 PRO A N 1
ATOM 868 C CA . PRO A 1 118 ? 48.532 -20.778 -4.652 1.00 50.00 118 PRO A CA 1
ATOM 869 C C . PRO A 1 118 ? 47.427 -21.857 -4.572 1.00 50.00 118 PRO A C 1
ATOM 871 O O . PRO A 1 118 ? 46.664 -22.035 -5.534 1.00 50.00 118 PRO A O 1
ATOM 874 N N . PRO A 1 119 ? 47.333 -22.598 -3.448 1.00 44.53 119 PRO A N 1
ATOM 875 C CA . PRO A 1 119 ? 46.467 -23.767 -3.305 1.00 44.53 119 PRO A CA 1
ATOM 876 C C . PRO A 1 119 ? 44.973 -23.414 -3.363 1.00 44.53 119 PRO A C 1
ATOM 878 O O . PRO A 1 119 ? 44.522 -22.351 -2.946 1.00 44.53 119 PRO A O 1
ATOM 881 N N . VAL A 1 120 ? 44.186 -24.348 -3.897 1.00 52.69 120 VAL A N 1
ATOM 882 C CA . VAL A 1 120 ? 42.764 -24.218 -4.276 1.00 52.69 120 VAL A CA 1
ATOM 883 C C . VAL A 1 120 ? 41.802 -24.307 -3.066 1.00 52.69 120 VAL A C 1
ATOM 885 O O . VAL A 1 120 ? 40.629 -24.611 -3.231 1.00 52.69 120 VAL A O 1
ATOM 888 N N . ALA A 1 121 ? 42.245 -24.011 -1.840 1.00 49.88 121 ALA A N 1
ATOM 889 C CA . ALA A 1 121 ? 41.504 -24.381 -0.625 1.00 49.88 121 ALA A CA 1
ATOM 890 C C . ALA A 1 121 ? 41.056 -23.231 0.301 1.00 49.88 121 ALA A C 1
ATOM 892 O O . ALA A 1 121 ? 40.687 -23.513 1.430 1.00 49.88 121 ALA A O 1
ATOM 893 N N . ASP A 1 122 ? 41.003 -21.975 -0.164 1.00 42.19 122 ASP A N 1
ATOM 894 C CA . ASP A 1 122 ? 40.418 -20.860 0.622 1.00 42.19 122 ASP A CA 1
ATOM 895 C C . ASP A 1 122 ? 39.435 -19.971 -0.167 1.00 42.19 122 ASP A C 1
ATOM 897 O O . ASP A 1 122 ? 39.052 -18.877 0.245 1.00 42.19 122 ASP A O 1
ATOM 901 N N . ARG A 1 123 ? 38.950 -20.450 -1.318 1.00 43.69 123 ARG A N 1
ATOM 902 C CA . ARG A 1 123 ? 38.086 -19.674 -2.229 1.00 43.69 123 ARG A CA 1
ATOM 903 C C . ARG A 1 123 ? 36.575 -19.819 -1.993 1.00 43.69 123 ARG A C 1
ATOM 905 O O . ARG A 1 123 ? 35.794 -19.557 -2.899 1.00 43.69 123 ARG A O 1
ATOM 912 N N . LEU A 1 124 ? 36.149 -20.221 -0.794 1.00 51.81 124 LEU A N 1
ATOM 913 C CA . LEU A 1 124 ? 34.721 -20.387 -0.465 1.00 51.81 124 LEU A CA 1
ATOM 914 C C . LEU A 1 124 ? 34.251 -19.581 0.750 1.00 51.81 124 LEU A C 1
ATOM 916 O O . LEU A 1 124 ? 33.185 -19.859 1.294 1.00 51.81 124 LEU A O 1
ATOM 920 N N . ARG A 1 125 ? 35.010 -18.573 1.194 1.00 46.62 125 ARG A N 1
ATOM 921 C CA . ARG A 1 125 ? 34.602 -17.725 2.321 1.00 46.62 125 ARG A CA 1
ATOM 922 C C . ARG A 1 125 ? 35.119 -16.296 2.172 1.00 46.62 125 ARG A C 1
ATOM 924 O O . ARG A 1 125 ? 36.154 -15.988 2.742 1.00 46.62 125 ARG A O 1
ATOM 931 N N . SER A 1 126 ? 34.426 -15.444 1.404 1.00 46.69 126 SER A N 1
ATOM 932 C CA . SER A 1 126 ? 34.320 -13.974 1.640 1.00 46.69 126 SER A CA 1
ATOM 933 C C . SER A 1 126 ? 33.851 -13.149 0.424 1.00 46.69 126 SER A C 1
ATOM 935 O O . SER A 1 126 ? 34.370 -12.070 0.160 1.00 46.69 126 SER A O 1
ATOM 937 N N . SER A 1 127 ? 32.810 -13.567 -0.299 1.00 44.38 127 SER A N 1
ATOM 938 C CA . SER A 1 127 ? 32.115 -12.621 -1.191 1.00 44.38 127 SER A CA 1
ATOM 939 C C . SER A 1 127 ? 30.600 -12.775 -1.139 1.00 44.38 127 SER A C 1
ATOM 941 O O . SER A 1 127 ? 29.935 -13.011 -2.142 1.00 44.38 127 SER A O 1
ATOM 943 N N . LEU A 1 128 ? 30.037 -12.587 0.052 1.00 43.56 128 LEU A N 1
ATOM 944 C CA . LEU A 1 128 ? 28.702 -12.003 0.158 1.00 43.56 128 LEU A CA 1
ATOM 945 C C . LEU A 1 128 ? 28.895 -10.496 0.329 1.00 43.56 128 LEU A C 1
ATOM 947 O O . LEU A 1 128 ? 28.675 -9.932 1.397 1.00 43.56 128 LEU A O 1
ATOM 951 N N . GLY A 1 129 ? 29.406 -9.861 -0.727 1.00 39.34 129 GLY A N 1
ATOM 952 C CA . GLY A 1 129 ? 29.453 -8.410 -0.838 1.00 39.34 129 GLY A CA 1
ATOM 953 C C . GLY A 1 129 ? 28.039 -7.907 -1.077 1.00 39.34 129 GLY A C 1
ATOM 954 O O . GLY A 1 129 ? 27.657 -7.646 -2.211 1.00 39.34 129 GLY A O 1
ATOM 955 N N . SER A 1 130 ? 27.244 -7.827 -0.014 1.00 51.50 130 SER A N 1
ATOM 956 C CA . SER A 1 130 ? 26.008 -7.064 -0.051 1.00 51.50 130 SER A CA 1
ATOM 957 C C . SER A 1 130 ? 26.406 -5.596 -0.093 1.00 51.50 130 SER A C 1
ATOM 959 O O . SER A 1 130 ? 26.827 -5.030 0.916 1.00 51.50 130 SER A O 1
ATOM 961 N N . THR A 1 131 ? 26.294 -4.961 -1.258 1.00 49.91 131 THR A N 1
ATOM 962 C CA . THR A 1 131 ? 26.262 -3.499 -1.353 1.00 49.91 131 THR A CA 1
ATOM 963 C C . THR A 1 131 ? 24.916 -3.006 -0.821 1.00 49.91 131 THR A C 1
ATOM 965 O O . THR A 1 131 ? 24.130 -2.385 -1.531 1.00 49.91 131 THR A O 1
ATOM 968 N N . MET A 1 132 ? 24.614 -3.320 0.439 1.00 57.38 132 MET A N 1
ATOM 969 C CA . MET A 1 132 ? 23.547 -2.663 1.167 1.00 57.38 132 MET A CA 1
ATOM 970 C C . MET A 1 132 ? 24.127 -1.322 1.573 1.00 57.38 132 MET A C 1
ATOM 972 O O . MET A 1 132 ? 24.948 -1.241 2.489 1.00 57.38 132 MET A O 1
ATOM 976 N N . THR A 1 133 ? 23.775 -0.266 0.842 1.00 69.19 133 THR A N 1
ATOM 977 C CA . THR A 1 133 ? 24.108 1.085 1.282 1.00 69.19 133 THR A CA 1
ATOM 978 C C . THR A 1 133 ? 23.623 1.195 2.724 1.00 69.19 133 THR A C 1
ATOM 980 O O . THR A 1 133 ? 22.491 0.830 3.037 1.00 69.19 133 THR A O 1
ATOM 983 N N . TRP A 1 134 ? 24.486 1.628 3.642 1.00 78.25 134 TRP A N 1
ATOM 984 C CA . TRP A 1 134 ? 24.156 1.743 5.070 1.00 78.25 134 TRP A CA 1
ATOM 985 C C . TRP A 1 134 ? 22.831 2.502 5.308 1.00 78.25 134 TRP A C 1
ATOM 987 O O . TRP A 1 134 ? 22.121 2.243 6.273 1.00 78.25 134 TRP A O 1
ATOM 997 N N . ARG A 1 135 ? 22.434 3.340 4.340 1.00 79.31 135 ARG A N 1
ATOM 998 C CA . ARG A 1 135 ? 21.125 3.994 4.208 1.00 79.31 135 ARG A CA 1
ATOM 999 C C . ARG A 1 135 ? 19.927 3.034 4.156 1.00 79.31 135 ARG A C 1
ATOM 1001 O O . ARG A 1 135 ? 18.942 3.298 4.833 1.00 79.31 135 ARG A O 1
ATOM 1008 N N . VAL A 1 136 ? 19.992 1.921 3.421 1.00 82.50 136 VAL A N 1
ATOM 1009 C CA . VAL A 1 136 ? 18.917 0.908 3.408 1.00 82.50 136 VAL A CA 1
ATOM 1010 C C . VAL A 1 136 ? 18.845 0.194 4.759 1.00 82.50 136 VAL A C 1
ATOM 1012 O O . VAL A 1 136 ? 17.756 -0.022 5.282 1.00 82.50 136 VAL A O 1
ATOM 1015 N N . GLY A 1 137 ? 19.996 -0.095 5.375 1.00 84.75 137 GLY A N 1
ATOM 1016 C CA . GLY A 1 137 ? 20.047 -0.631 6.739 1.00 84.75 137 GLY A CA 1
ATOM 1017 C C . GLY A 1 137 ? 19.428 0.323 7.768 1.00 84.75 137 GLY A C 1
ATOM 1018 O O . GLY A 1 137 ? 18.638 -0.107 8.605 1.00 84.75 137 GLY A O 1
ATOM 1019 N N . LEU A 1 138 ? 19.721 1.624 7.667 1.00 90.50 138 LEU A N 1
ATOM 1020 C CA . LEU A 1 138 ? 19.117 2.668 8.501 1.00 90.50 138 LEU A CA 1
ATOM 1021 C C . LEU A 1 138 ? 17.609 2.796 8.273 1.00 90.50 138 LEU A C 1
ATOM 1023 O O . LEU A 1 138 ? 16.871 2.943 9.242 1.00 90.50 138 LEU A O 1
ATOM 1027 N N . PHE A 1 139 ? 17.142 2.717 7.025 1.00 91.12 139 PHE A N 1
ATOM 1028 C CA . PHE A 1 139 ? 15.717 2.785 6.706 1.00 91.12 139 PHE A CA 1
ATOM 1029 C C . PHE A 1 139 ? 14.953 1.589 7.283 1.00 91.12 139 PHE A C 1
ATOM 1031 O O . PHE A 1 139 ? 13.966 1.772 7.992 1.00 91.12 139 PHE A O 1
ATOM 1038 N N . ILE A 1 140 ? 15.448 0.367 7.059 1.00 92.38 140 ILE A N 1
ATOM 1039 C CA . ILE A 1 140 ? 14.844 -0.851 7.616 1.00 92.38 140 ILE A CA 1
ATOM 1040 C C . ILE A 1 140 ? 14.894 -0.811 9.146 1.00 92.38 140 ILE A C 1
ATOM 1042 O O . ILE A 1 140 ? 13.887 -1.074 9.799 1.00 92.38 140 ILE A O 1
ATOM 1046 N N . GLY A 1 141 ? 16.032 -0.421 9.726 1.00 94.38 141 GLY A N 1
ATOM 1047 C CA . GLY A 1 141 ? 16.174 -0.259 11.171 1.00 94.38 141 GLY A CA 1
ATOM 1048 C C . GLY A 1 141 ? 15.181 0.754 11.743 1.00 94.38 141 GLY A C 1
ATOM 1049 O O . GLY A 1 141 ? 14.508 0.463 12.727 1.00 94.38 141 GLY A O 1
ATOM 1050 N N . SER A 1 142 ? 15.022 1.910 11.095 1.00 94.88 142 SER A N 1
ATOM 1051 C CA . SER A 1 142 ? 14.044 2.931 11.481 1.00 94.88 142 SER A CA 1
ATOM 1052 C C . SER A 1 142 ? 12.608 2.416 11.387 1.00 94.88 142 SER A C 1
ATOM 1054 O O . SER A 1 142 ? 11.836 2.634 12.318 1.00 94.88 142 SER A O 1
ATOM 1056 N N . MET A 1 143 ? 12.260 1.686 10.324 1.00 96.31 143 MET A N 1
ATOM 1057 C CA . MET A 1 143 ? 10.928 1.100 10.159 1.00 96.31 143 MET A CA 1
ATOM 1058 C C . MET A 1 143 ? 10.629 0.064 11.249 1.00 96.31 143 MET A C 1
ATOM 1060 O O . MET A 1 143 ? 9.531 0.056 11.801 1.00 96.31 143 MET A O 1
ATOM 1064 N N . VAL A 1 144 ? 11.613 -0.764 11.614 1.00 96.50 144 VAL A N 1
ATOM 1065 C CA . VAL A 1 144 ? 11.489 -1.725 12.721 1.00 96.50 144 VAL A CA 1
ATOM 1066 C C . VAL A 1 144 ? 11.325 -0.998 14.056 1.00 96.50 144 VAL A C 1
ATOM 1068 O O . VAL A 1 144 ? 10.437 -1.346 14.829 1.00 96.50 144 VAL A O 1
ATOM 1071 N N . VAL A 1 145 ? 12.119 0.042 14.324 1.00 96.50 145 VAL A N 1
ATOM 1072 C CA . VAL A 1 145 ? 11.993 0.852 15.549 1.00 96.50 145 VAL A CA 1
ATOM 1073 C C . VAL A 1 145 ? 10.625 1.532 15.623 1.00 96.50 145 VAL A C 1
ATOM 1075 O O . VAL A 1 145 ? 9.995 1.507 16.677 1.00 96.50 145 VAL A O 1
ATOM 1078 N N . LEU A 1 146 ? 10.133 2.090 14.514 1.00 96.69 146 LEU A N 1
ATOM 1079 C CA . LEU A 1 146 ? 8.806 2.697 14.445 1.00 96.69 146 LEU A CA 1
ATOM 1080 C C . LEU A 1 146 ? 7.708 1.657 14.688 1.00 96.69 146 LEU A C 1
ATOM 1082 O O . LEU A 1 146 ? 6.807 1.906 15.483 1.00 96.69 146 LEU A O 1
ATOM 1086 N N . ALA A 1 147 ? 7.798 0.483 14.059 1.00 93.81 147 ALA A N 1
ATOM 1087 C CA . ALA A 1 147 ? 6.847 -0.602 14.276 1.00 93.81 147 ALA A CA 1
ATOM 1088 C C . ALA A 1 147 ? 6.826 -1.039 15.748 1.00 93.81 147 ALA A C 1
ATOM 1090 O O . ALA A 1 147 ? 5.752 -1.136 16.337 1.00 93.81 147 ALA A O 1
ATOM 1091 N N . LEU A 1 148 ? 7.996 -1.222 16.371 1.00 95.50 148 LEU A N 1
ATOM 1092 C CA . LEU A 1 148 ? 8.114 -1.546 17.796 1.00 95.50 148 LEU A CA 1
ATOM 1093 C C . LEU A 1 148 ? 7.553 -0.436 18.691 1.00 95.50 148 LEU A C 1
ATOM 1095 O O . LEU A 1 148 ? 6.890 -0.733 19.682 1.00 95.50 148 LEU A O 1
ATOM 1099 N N . PHE A 1 149 ? 7.775 0.832 18.340 1.00 95.69 149 PHE A N 1
ATOM 1100 C CA . PHE A 1 149 ? 7.217 1.968 19.069 1.00 95.69 149 PHE A CA 1
ATOM 1101 C C . PHE A 1 149 ? 5.687 1.993 18.986 1.00 95.69 149 PHE A C 1
ATOM 1103 O O . PHE A 1 149 ? 5.025 2.134 20.011 1.00 95.69 149 PHE A O 1
ATOM 1110 N N . VAL A 1 150 ? 5.115 1.797 17.793 1.00 92.12 150 VAL A N 1
ATOM 1111 C CA . VAL A 1 150 ? 3.660 1.721 17.588 1.00 92.12 150 VAL A CA 1
ATOM 1112 C C . VAL A 1 150 ? 3.072 0.533 18.350 1.00 92.12 150 VAL A C 1
ATOM 1114 O O . VAL A 1 150 ? 2.110 0.710 19.093 1.00 92.12 150 VAL A O 1
ATOM 1117 N N . LEU A 1 151 ? 3.677 -0.653 18.241 1.00 88.00 151 LEU A N 1
ATOM 1118 C CA . LEU A 1 151 ? 3.277 -1.851 18.988 1.00 88.00 151 LEU A CA 1
ATOM 1119 C C . LEU A 1 151 ? 3.319 -1.614 20.505 1.00 88.00 151 LEU A C 1
ATOM 1121 O O . LEU A 1 151 ? 2.351 -1.907 21.206 1.00 88.00 151 LEU A O 1
ATOM 1125 N N . GLY A 1 152 ? 4.407 -1.031 21.013 1.00 86.88 152 GLY A N 1
ATOM 1126 C CA . GLY A 1 152 ? 4.562 -0.694 22.427 1.00 86.88 152 GLY A CA 1
ATOM 1127 C C . GLY A 1 152 ? 3.556 0.356 22.903 1.00 86.88 152 GLY A C 1
ATOM 1128 O O . GLY A 1 152 ? 3.002 0.225 23.993 1.00 86.88 152 GLY A O 1
ATOM 1129 N N . PHE A 1 153 ? 3.262 1.364 22.080 1.00 87.00 153 PHE A N 1
ATOM 1130 C CA . PHE A 1 153 ? 2.266 2.394 22.376 1.00 87.00 153 PHE A CA 1
ATOM 1131 C C . PHE A 1 153 ? 0.843 1.821 22.419 1.00 87.00 153 PHE A C 1
ATOM 1133 O O . PHE A 1 153 ? 0.074 2.118 23.337 1.00 87.00 153 PHE A O 1
ATOM 1140 N N . VAL A 1 154 ? 0.497 0.950 21.469 1.00 78.44 154 VAL A N 1
ATOM 1141 C CA . VAL A 1 154 ? -0.781 0.224 21.455 1.00 78.44 154 VAL A CA 1
ATOM 1142 C C . VAL A 1 154 ? -0.912 -0.660 22.699 1.00 78.44 154 VAL A C 1
ATOM 1144 O O . VAL A 1 154 ? -1.935 -0.610 23.380 1.00 78.44 154 VAL A O 1
ATOM 1147 N N . TRP A 1 155 ? 0.138 -1.398 23.064 1.00 77.06 155 TRP A N 1
ATOM 1148 C CA . TRP A 1 155 ? 0.152 -2.216 24.280 1.00 77.06 155 TRP A CA 1
ATOM 1149 C C . TRP A 1 155 ? 0.007 -1.372 25.560 1.00 77.06 155 TRP A C 1
ATOM 1151 O O . TRP A 1 155 ? -0.805 -1.683 26.434 1.00 77.06 155 TRP A O 1
ATOM 1161 N N . TRP A 1 156 ? 0.735 -0.254 25.654 1.00 78.38 156 TRP A N 1
ATOM 1162 C CA . TRP A 1 156 ? 0.688 0.665 26.795 1.00 78.38 156 TRP A CA 1
ATOM 1163 C C . TRP A 1 156 ? -0.685 1.318 26.983 1.00 78.38 156 TRP A C 1
ATOM 1165 O O . TRP A 1 156 ? -1.140 1.486 28.116 1.00 78.38 156 TRP A O 1
ATOM 1175 N N . THR A 1 157 ? -1.354 1.678 25.885 1.00 74.62 157 THR A N 1
ATOM 1176 C CA . THR A 1 157 ? -2.691 2.286 25.927 1.00 74.62 157 THR A CA 1
ATOM 1177 C C . THR A 1 157 ? -3.804 1.258 26.142 1.00 74.62 157 THR A C 1
ATOM 1179 O O . THR A 1 157 ? -4.788 1.576 26.807 1.00 74.62 157 THR A O 1
ATOM 1182 N N . GLY A 1 158 ? -3.653 0.029 25.639 1.00 66.75 158 GLY A N 1
ATOM 1183 C CA . GLY A 1 158 ? -4.637 -1.046 25.797 1.00 66.75 158 GLY A CA 1
ATOM 1184 C C . GLY A 1 158 ? -4.718 -1.630 27.212 1.00 66.75 158 GLY A C 1
ATOM 1185 O O . GLY A 1 158 ? -5.798 -2.012 27.648 1.00 66.75 158 GLY A O 1
ATOM 1186 N N . ASN A 1 159 ? -3.608 -1.659 27.961 1.00 64.69 159 ASN A N 1
ATOM 1187 C CA . ASN A 1 159 ? -3.534 -2.348 29.260 1.00 64.69 159 ASN A CA 1
ATOM 1188 C C . ASN A 1 159 ? -3.825 -1.452 30.489 1.00 64.69 159 ASN A C 1
ATOM 1190 O O . ASN A 1 159 ? -3.548 -1.834 31.633 1.00 64.69 159 ASN A O 1
ATOM 1194 N N . ARG A 1 160 ? -4.319 -0.226 30.263 1.00 67.31 160 ARG A N 1
ATOM 1195 C CA . ARG A 1 160 ? -4.607 0.769 31.317 1.00 67.31 160 ARG A CA 1
ATOM 1196 C C . ARG A 1 160 ? -6.071 0.828 31.741 1.00 67.31 160 ARG A C 1
ATOM 1198 O O . ARG A 1 160 ? -6.360 1.447 32.760 1.00 67.31 160 ARG A O 1
ATOM 1205 N N . THR A 1 161 ? -6.972 0.223 30.980 1.00 64.38 161 THR A N 1
ATOM 1206 C CA . THR A 1 161 ? -8.410 0.266 31.249 1.00 64.38 161 THR A CA 1
ATOM 1207 C C . THR A 1 161 ? -8.869 -1.016 31.926 1.00 64.38 161 THR A C 1
ATOM 1209 O O . THR A 1 161 ? -8.356 -2.101 31.647 1.00 64.38 161 THR A O 1
ATOM 1212 N N . TYR A 1 162 ? -9.831 -0.881 32.829 1.00 72.56 162 TYR A N 1
ATOM 1213 C CA . TYR A 1 162 ? -10.568 -1.996 33.407 1.00 72.56 162 TYR A CA 1
ATOM 1214 C C . TYR A 1 162 ? -11.997 -1.887 32.892 1.00 72.56 162 TYR A C 1
ATOM 1216 O O . TYR A 1 162 ? -12.491 -0.781 32.678 1.00 72.56 162 TYR A O 1
ATOM 1224 N N . TYR A 1 163 ? -12.669 -3.003 32.661 1.00 73.06 163 TYR A N 1
ATOM 1225 C CA . TYR A 1 163 ? -14.093 -2.961 32.362 1.00 73.06 163 TYR A CA 1
ATOM 1226 C C . TYR A 1 163 ? -14.824 -4.052 33.125 1.00 73.06 163 TYR A C 1
ATOM 1228 O O . TYR A 1 163 ? -14.276 -5.119 33.407 1.00 73.06 163 TYR A O 1
ATOM 1236 N N . VAL A 1 164 ? -16.058 -3.747 33.502 1.00 70.25 164 VAL A N 1
ATOM 1237 C CA . VAL A 1 164 ? -16.962 -4.684 34.159 1.00 70.25 164 VAL A CA 1
ATOM 1238 C C . VAL A 1 164 ? -17.832 -5.291 33.069 1.00 70.25 164 VAL A C 1
ATOM 1240 O O . VAL A 1 164 ? -18.536 -4.563 32.371 1.00 70.25 164 VAL A O 1
ATOM 1243 N N . GLY A 1 165 ? -17.729 -6.603 32.896 1.00 74.56 165 GLY A N 1
ATOM 1244 C CA . GLY A 1 165 ? -18.485 -7.364 31.910 1.00 74.56 165 GLY A CA 1
ATOM 1245 C C . GLY A 1 165 ? -19.202 -8.547 32.549 1.00 74.56 165 GLY A C 1
ATOM 1246 O O . GLY A 1 165 ? -19.326 -8.646 33.773 1.00 74.56 165 GLY A O 1
ATOM 1247 N N . THR A 1 166 ? -19.661 -9.462 31.704 1.00 69.12 166 THR A N 1
ATOM 1248 C CA . THR A 1 166 ? -20.381 -10.666 32.132 1.00 69.12 166 THR A CA 1
ATOM 1249 C C . THR A 1 166 ? -19.676 -11.907 31.603 1.00 69.12 166 THR A C 1
ATOM 1251 O O . THR A 1 166 ? -19.293 -11.937 30.435 1.00 69.12 166 THR A O 1
ATOM 1254 N N . ASP A 1 167 ? -19.510 -12.910 32.462 1.00 69.62 167 ASP A N 1
ATOM 1255 C CA . ASP A 1 167 ? -19.056 -14.253 32.094 1.00 69.62 167 ASP A CA 1
ATOM 1256 C C . ASP A 1 167 ? -20.165 -15.240 32.472 1.00 69.62 167 ASP A C 1
ATOM 1258 O O . ASP A 1 167 ? -20.333 -15.620 33.636 1.00 69.62 167 ASP A O 1
ATOM 1262 N N . GLY A 1 168 ? -21.027 -15.557 31.506 1.00 70.94 168 GLY A N 1
ATOM 1263 C CA . GLY A 1 168 ? -22.245 -16.332 31.746 1.00 70.94 168 GLY A CA 1
ATOM 1264 C C . GLY A 1 168 ? -23.226 -15.614 32.682 1.00 70.94 168 GLY A C 1
ATOM 1265 O O . GLY A 1 168 ? -23.850 -14.627 32.301 1.00 70.94 168 GLY A O 1
ATOM 1266 N N . GLU A 1 169 ? -23.390 -16.133 33.902 1.00 62.78 169 GLU A N 1
ATOM 1267 C CA . GLU A 1 169 ? -24.337 -15.613 34.903 1.00 62.78 169 GLU A CA 1
ATOM 1268 C C . GLU A 1 169 ? -23.688 -14.691 35.949 1.00 62.78 169 GLU A C 1
ATOM 1270 O O . GLU A 1 169 ? -24.383 -14.204 36.840 1.00 62.78 169 GLU A O 1
ATOM 1275 N N . GLN A 1 170 ? -22.374 -14.454 35.881 1.00 69.19 170 GLN A N 1
ATOM 1276 C CA . GLN A 1 170 ? -21.636 -13.690 36.892 1.00 69.19 170 GLN A CA 1
ATOM 1277 C C . GLN A 1 170 ? -21.065 -12.391 36.328 1.00 69.19 170 GLN A C 1
ATOM 1279 O O . GLN A 1 170 ? -20.635 -12.319 35.175 1.00 69.19 170 GLN A O 1
ATOM 1284 N N . VAL A 1 171 ? -21.045 -11.358 37.172 1.00 71.31 171 VAL A N 1
ATOM 1285 C CA . VAL A 1 171 ? -20.368 -10.095 36.873 1.00 71.31 171 VAL A CA 1
ATOM 1286 C C . VAL A 1 171 ? -18.874 -10.266 37.140 1.00 71.31 171 VAL A C 1
ATOM 1288 O O . VAL A 1 171 ? -18.451 -10.629 38.240 1.00 71.31 171 VAL A O 1
ATOM 1291 N N . VAL A 1 172 ? -18.059 -9.997 36.126 1.00 76.62 172 VAL A N 1
ATOM 1292 C CA . VAL A 1 172 ? -16.610 -10.210 36.161 1.00 76.62 172 VAL A CA 1
ATOM 1293 C C . VAL A 1 172 ? -15.895 -8.914 35.800 1.00 76.62 172 VAL A C 1
ATOM 1295 O O . VAL A 1 172 ? -16.319 -8.178 34.907 1.00 76.62 172 VAL A O 1
ATOM 1298 N N . ILE A 1 173 ? -14.796 -8.627 36.499 1.00 73.25 173 ILE A N 1
ATOM 1299 C CA . ILE A 1 173 ? -13.922 -7.500 36.176 1.00 73.25 173 ILE A CA 1
ATOM 1300 C C . ILE A 1 173 ? -12.795 -8.001 35.274 1.00 73.25 173 ILE A C 1
ATOM 1302 O O . ILE A 1 173 ? -11.961 -8.821 35.669 1.00 73.25 173 ILE A O 1
ATOM 1306 N N . TYR A 1 174 ? -12.751 -7.454 34.067 1.00 73.44 174 TYR A N 1
ATOM 1307 C CA . TYR A 1 174 ? -11.710 -7.707 33.086 1.00 73.44 174 TYR A CA 1
ATOM 1308 C C . TYR A 1 174 ? -10.707 -6.556 33.055 1.00 73.44 174 TYR A C 1
ATOM 1310 O O . TYR A 1 174 ? -11.048 -5.382 33.243 1.00 73.44 174 TYR A O 1
ATOM 1318 N N . ARG A 1 175 ? -9.450 -6.885 32.763 1.00 69.56 175 ARG A N 1
ATOM 1319 C CA . ARG A 1 175 ? -8.410 -5.905 32.447 1.00 69.56 175 ARG A CA 1
ATOM 1320 C C . ARG A 1 175 ? -8.200 -5.858 30.940 1.00 69.56 175 ARG A C 1
ATOM 1322 O O . ARG A 1 175 ? -7.920 -6.877 30.316 1.00 69.56 175 ARG A O 1
ATOM 1329 N N . GLY A 1 176 ? -8.328 -4.666 30.364 1.00 69.38 176 GLY A N 1
ATOM 1330 C CA . GLY A 1 176 ? -8.215 -4.431 28.927 1.00 69.38 176 GLY A CA 1
ATOM 1331 C C . GLY A 1 176 ? -9.388 -3.628 28.371 1.00 69.38 176 GLY A C 1
ATOM 1332 O O . GLY A 1 176 ? -10.020 -2.843 29.083 1.00 69.38 176 GLY A O 1
ATOM 1333 N N . ARG A 1 177 ? -9.668 -3.801 27.076 1.00 65.44 177 ARG A N 1
ATOM 1334 C CA . ARG A 1 177 ? -10.822 -3.196 26.396 1.00 65.44 177 ARG A CA 1
ATOM 1335 C C . ARG A 1 177 ? -11.903 -4.248 26.128 1.00 65.44 177 ARG A C 1
ATOM 1337 O O 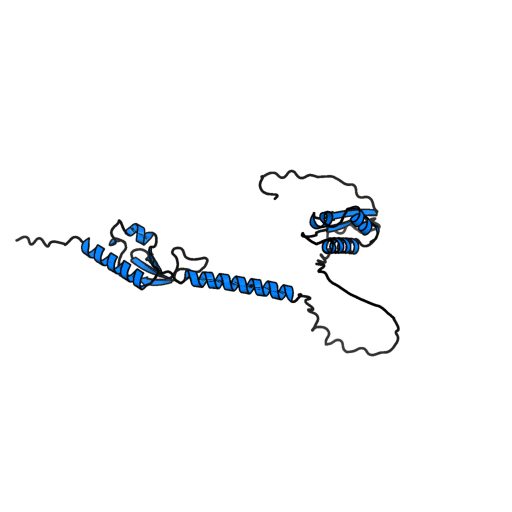. ARG A 1 177 ? -11.546 -5.383 25.796 1.00 65.44 177 ARG A O 1
ATOM 1344 N N . PRO A 1 178 ? -13.193 -3.878 26.209 1.00 59.75 178 PRO A N 1
ATOM 1345 C CA . PRO A 1 178 ? -14.277 -4.750 25.771 1.00 59.75 178 PRO A CA 1
ATOM 1346 C C . PRO A 1 178 ? -14.105 -5.084 24.279 1.00 59.75 178 PRO A C 1
ATOM 1348 O O . PRO A 1 178 ? -13.873 -4.193 23.464 1.00 59.75 178 PRO A O 1
ATOM 1351 N N . GLY A 1 179 ? -14.149 -6.378 23.943 1.00 60.62 179 GLY A N 1
ATOM 1352 C CA . GLY A 1 179 ? -13.928 -6.897 22.583 1.00 60.62 179 GLY A CA 1
ATOM 1353 C C . GLY A 1 179 ? -12.481 -7.277 22.229 1.00 60.62 179 GLY A C 1
ATOM 1354 O O . GLY A 1 179 ? -12.262 -7.844 21.161 1.00 60.62 179 GLY A O 1
ATOM 1355 N N . GLY A 1 180 ? -11.505 -7.020 23.111 1.00 63.03 180 GLY A N 1
ATOM 1356 C CA . GLY A 1 180 ? -10.087 -7.300 22.850 1.00 63.03 180 GLY A CA 1
ATOM 1357 C C . GLY A 1 180 ? -9.452 -6.335 21.839 1.00 63.03 180 GLY A C 1
ATOM 1358 O O . GLY A 1 180 ? -10.129 -5.527 21.200 1.00 63.03 180 GLY A O 1
ATOM 1359 N N . LEU A 1 181 ? -8.123 -6.368 21.710 1.00 61.56 181 LEU A N 1
ATOM 1360 C CA . LEU A 1 181 ? -7.414 -5.579 20.696 1.00 61.56 181 LEU A CA 1
ATOM 1361 C C . LEU A 1 181 ? -6.431 -6.459 19.926 1.00 61.56 181 LEU A C 1
ATOM 1363 O O . LEU A 1 181 ? -5.408 -6.877 20.467 1.00 61.56 181 LEU A O 1
ATOM 1367 N N . LEU A 1 182 ? -6.744 -6.682 18.646 1.00 67.62 182 LEU A N 1
ATOM 1368 C CA . LEU A 1 182 ? -6.002 -7.522 17.700 1.00 67.62 182 LEU A CA 1
ATOM 1369 C C . LEU A 1 182 ? -5.843 -8.984 18.166 1.00 67.62 182 LEU A C 1
ATOM 1371 O O . LEU A 1 182 ? -6.641 -9.821 17.766 1.00 67.62 182 LEU A O 1
ATOM 1375 N N . TRP A 1 183 ? -4.822 -9.273 18.980 1.00 57.25 183 TRP A N 1
ATOM 1376 C CA . TRP A 1 183 ? -4.428 -10.602 19.489 1.00 57.25 183 TRP A CA 1
ATOM 1377 C C . TRP A 1 183 ? -4.297 -10.637 21.022 1.00 57.25 183 TRP A C 1
ATOM 1379 O O . TRP A 1 183 ? -3.693 -11.552 21.573 1.00 57.25 183 TRP A O 1
ATOM 1389 N N . ILE A 1 184 ? -4.730 -9.572 21.706 1.00 62.09 184 ILE A N 1
ATOM 1390 C CA . ILE A 1 184 ? -4.688 -9.475 23.166 1.00 62.09 184 ILE A CA 1
ATOM 1391 C C . ILE A 1 184 ? -6.110 -9.659 23.677 1.00 62.09 184 ILE A C 1
ATOM 1393 O O . ILE A 1 184 ? -6.931 -8.734 23.613 1.00 62.09 184 ILE A O 1
ATOM 1397 N N . GLU A 1 185 ? -6.387 -10.855 24.182 1.00 62.94 185 GLU A N 1
ATOM 1398 C CA . GLU A 1 185 ? -7.619 -11.141 24.898 1.00 62.94 185 GLU A CA 1
ATOM 1399 C C . GLU A 1 185 ? -7.592 -10.481 26.289 1.00 62.94 185 GLU A C 1
ATOM 1401 O O . GLU A 1 185 ? -6.539 -10.405 26.932 1.00 62.94 185 GLU A O 1
ATOM 1406 N N . PRO A 1 186 ? -8.733 -9.960 26.768 1.00 63.41 186 PRO A N 1
ATOM 1407 C CA . PRO A 1 186 ? -8.819 -9.370 28.095 1.00 63.41 186 PRO A CA 1
ATOM 1408 C C . PRO A 1 186 ? -8.600 -10.434 29.177 1.00 63.41 186 PRO A C 1
ATOM 1410 O O . PRO A 1 186 ? -9.243 -11.481 29.177 1.00 63.41 186 PRO A O 1
ATOM 1413 N N . GLU A 1 187 ? -7.713 -10.145 30.127 1.00 66.50 187 GLU A N 1
ATOM 1414 C CA . GLU A 1 187 ? -7.448 -11.035 31.256 1.00 66.50 187 GLU A CA 1
ATOM 1415 C C . GLU A 1 187 ? -8.549 -10.863 32.312 1.00 66.50 187 GLU A C 1
ATOM 1417 O O . GLU A 1 187 ? -8.874 -9.742 32.724 1.00 66.50 187 GLU A O 1
ATOM 1422 N N . GLN A 1 188 ? -9.137 -11.978 32.743 1.00 64.69 188 GLN A N 1
ATOM 1423 C CA . GLN A 1 188 ? -10.087 -12.025 33.853 1.00 64.69 188 GLN A CA 1
ATOM 1424 C C . GLN A 1 188 ? -9.317 -11.835 35.163 1.00 64.69 188 GLN A C 1
ATOM 1426 O O . GLN A 1 188 ? -8.558 -12.710 35.573 1.00 64.69 188 GLN A O 1
ATOM 1431 N N . VAL A 1 189 ? -9.485 -10.678 35.810 1.00 65.88 189 VAL A N 1
ATOM 1432 C CA . VAL A 1 189 ? -8.718 -10.331 37.020 1.00 65.88 189 VAL A CA 1
ATOM 1433 C C . VAL A 1 189 ? -9.466 -10.710 38.293 1.00 65.88 189 VAL A C 1
ATOM 1435 O O . VAL A 1 189 ? -8.838 -11.115 39.268 1.00 65.88 189 VAL A O 1
ATOM 1438 N N . GLU A 1 190 ? -10.794 -10.567 38.312 1.00 69.69 190 GLU A N 1
ATOM 1439 C CA . GLU A 1 190 ? -11.587 -10.800 39.522 1.00 69.69 190 GLU A CA 1
ATOM 1440 C C . GLU A 1 190 ? -13.010 -11.261 39.162 1.00 69.69 190 GLU A C 1
ATOM 1442 O O . GLU A 1 190 ? -13.756 -10.543 38.486 1.00 69.69 190 GLU A O 1
ATOM 1447 N N . SER A 1 191 ? -13.393 -12.455 39.622 1.00 61.56 191 SER A N 1
ATOM 1448 C CA . SER A 1 191 ? -14.785 -12.920 39.595 1.00 61.56 191 SER A CA 1
ATOM 1449 C C . SER A 1 191 ? -15.510 -12.354 40.810 1.00 61.56 191 SER A C 1
ATOM 1451 O O . SER A 1 191 ? -15.045 -12.517 41.937 1.00 61.56 191 SER A O 1
ATOM 1453 N N . THR A 1 192 ? -16.623 -11.656 40.590 1.00 64.88 192 THR A N 1
ATOM 1454 C CA . THR A 1 192 ? -17.405 -11.056 41.677 1.00 64.88 192 THR A CA 1
ATOM 1455 C C . THR A 1 192 ? -18.548 -11.990 42.072 1.00 64.88 192 THR A C 1
ATOM 1457 O O . THR A 1 192 ? -19.166 -12.607 41.213 1.00 64.88 192 THR A O 1
ATOM 1460 N N . ASP A 1 193 ? -18.918 -12.016 43.355 1.00 62.66 193 ASP A N 1
ATOM 1461 C CA . ASP A 1 193 ? -20.072 -12.776 43.872 1.00 62.66 193 ASP A CA 1
ATOM 1462 C C . ASP A 1 193 ? -21.454 -12.254 43.403 1.00 62.66 193 ASP A C 1
ATOM 1464 O O . ASP A 1 193 ? -22.485 -12.719 43.885 1.00 62.66 193 ASP A O 1
ATOM 1468 N N . VAL A 1 194 ? -21.506 -11.249 42.519 1.00 63.03 194 VAL A N 1
ATOM 1469 C CA . VAL A 1 194 ? -22.755 -10.641 42.034 1.00 63.03 194 VAL A CA 1
ATOM 1470 C C . VAL A 1 194 ? -23.197 -11.352 40.760 1.00 63.03 194 VAL A C 1
ATOM 1472 O O . VAL A 1 194 ? -22.487 -11.333 39.751 1.00 63.03 194 VAL A O 1
ATOM 1475 N N . ARG A 1 195 ? -24.388 -11.956 40.794 1.00 68.62 195 ARG A N 1
ATOM 1476 C CA . ARG A 1 195 ? -24.985 -12.607 39.626 1.00 68.62 195 ARG A CA 1
ATOM 1477 C C . ARG A 1 195 ? -25.781 -11.617 38.768 1.00 68.62 195 ARG A C 1
ATOM 1479 O O . ARG A 1 195 ? -26.393 -10.679 39.273 1.00 68.62 195 ARG A O 1
ATOM 1486 N N . LEU A 1 196 ? -25.779 -11.830 37.454 1.00 67.44 196 LEU A N 1
ATOM 1487 C CA . LEU A 1 196 ? -26.413 -10.959 36.455 1.00 67.44 196 LEU A CA 1
ATOM 1488 C C . LEU A 1 196 ? -27.953 -10.950 36.544 1.00 67.44 196 LEU A C 1
ATOM 1490 O O . LEU A 1 196 ? -28.610 -9.973 36.170 1.00 67.44 196 LEU A O 1
ATOM 1494 N N . ASP A 1 197 ? -28.542 -12.032 37.045 1.00 69.81 197 ASP A N 1
ATOM 1495 C CA . ASP A 1 197 ? -29.978 -12.159 37.303 1.00 69.81 197 ASP A CA 1
AT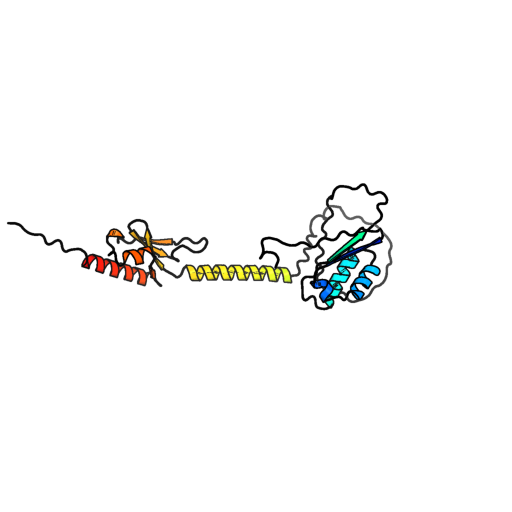OM 1496 C C . ASP A 1 197 ? -30.444 -11.257 38.457 1.00 69.81 197 ASP A C 1
ATOM 1498 O O . ASP A 1 197 ? -31.532 -10.684 38.372 1.00 69.81 197 ASP A O 1
ATOM 1502 N N . GLU A 1 198 ? -29.597 -11.038 39.463 1.00 70.19 198 GLU A N 1
ATOM 1503 C CA . GLU A 1 198 ? -29.859 -10.140 40.594 1.00 70.19 198 GLU A CA 1
ATOM 1504 C C . GLU A 1 198 ? -29.755 -8.652 40.220 1.00 70.19 198 GLU A C 1
ATOM 1506 O O . GLU A 1 198 ? -30.343 -7.803 40.889 1.00 70.19 198 GLU A O 1
ATOM 1511 N N . VAL A 1 199 ? -29.062 -8.316 39.126 1.00 67.81 199 VAL A N 1
ATOM 1512 C CA . VAL A 1 199 ? -28.879 -6.927 38.678 1.00 67.81 199 VAL A CA 1
ATOM 1513 C C . VAL A 1 199 ? -30.206 -6.327 38.184 1.00 67.81 199 VAL A C 1
ATOM 1515 O O . VAL A 1 199 ? -30.830 -6.897 37.285 1.00 67.81 199 VAL A O 1
ATOM 1518 N N . PRO A 1 200 ? -30.640 -5.149 38.677 1.00 69.81 200 PRO A N 1
ATOM 1519 C CA . PRO A 1 200 ? -31.855 -4.491 38.203 1.00 69.81 200 PRO A CA 1
ATOM 1520 C C . PRO A 1 200 ? -31.837 -4.258 36.688 1.00 69.81 200 PRO A C 1
ATOM 1522 O O . PRO A 1 200 ? -30.839 -3.802 36.126 1.00 69.81 200 PRO A O 1
ATOM 1525 N N . GLY A 1 201 ? -32.965 -4.521 36.018 1.00 65.38 201 GLY A N 1
ATOM 1526 C CA . GLY A 1 201 ? -33.043 -4.541 34.550 1.00 65.38 201 GLY A CA 1
ATOM 1527 C C . GLY A 1 201 ? -32.543 -3.271 33.853 1.00 65.38 201 GLY A C 1
ATOM 1528 O O . GLY A 1 201 ? -31.953 -3.374 32.785 1.00 65.38 201 GLY A O 1
ATOM 1529 N N . ALA A 1 202 ? -32.691 -2.101 34.484 1.00 66.38 202 ALA A N 1
ATOM 1530 C CA . ALA A 1 202 ? -32.201 -0.826 33.953 1.00 66.38 202 ALA A CA 1
ATOM 1531 C C . ALA A 1 202 ? -30.670 -0.772 33.784 1.00 66.38 202 ALA A C 1
ATOM 1533 O O . ALA A 1 202 ? -30.192 -0.109 32.873 1.00 66.38 202 ALA A O 1
ATOM 1534 N N . ARG A 1 203 ? -29.903 -1.478 34.630 1.00 67.81 203 ARG A N 1
ATOM 1535 C CA . ARG A 1 203 ? -28.427 -1.513 34.569 1.00 67.81 203 ARG A CA 1
ATOM 1536 C C . ARG A 1 203 ? -27.881 -2.797 33.961 1.00 67.81 203 ARG A C 1
ATOM 1538 O O . ARG A 1 203 ? -26.703 -2.866 33.632 1.00 67.81 203 ARG A O 1
ATOM 1545 N N . ARG A 1 204 ? -28.731 -3.813 33.783 1.00 71.38 204 ARG A N 1
ATOM 1546 C CA . ARG A 1 204 ? -28.341 -5.088 33.174 1.00 71.38 204 ARG A CA 1
ATOM 1547 C C . ARG A 1 204 ? -27.794 -4.879 31.758 1.00 71.38 204 ARG A C 1
ATOM 1549 O O . ARG A 1 204 ? -26.785 -5.484 31.417 1.00 71.38 204 ARG A O 1
ATOM 1556 N N . THR A 1 205 ? -28.392 -3.971 30.984 1.00 68.31 205 THR A N 1
ATOM 1557 C CA . THR A 1 205 ? -27.895 -3.584 29.653 1.00 68.31 205 THR A CA 1
ATOM 1558 C C . THR A 1 205 ? -26.529 -2.897 29.733 1.00 68.31 205 THR A C 1
ATOM 1560 O O . THR A 1 205 ? -25.629 -3.285 29.007 1.00 68.31 205 THR A O 1
ATOM 1563 N N . GLU A 1 206 ? -26.320 -1.973 30.681 1.00 73.38 206 GLU A N 1
ATOM 1564 C CA . GLU A 1 206 ? -25.026 -1.285 30.864 1.00 73.38 206 GLU A CA 1
ATOM 1565 C C . GLU A 1 206 ? -23.886 -2.264 31.184 1.00 73.38 206 GLU A C 1
ATOM 1567 O O . GLU A 1 206 ? -22.803 -2.173 30.613 1.00 73.38 206 GLU A O 1
ATOM 1572 N N . VAL A 1 207 ? -24.132 -3.215 32.092 1.00 74.25 207 VAL A N 1
ATOM 1573 C CA . VAL A 1 207 ? -23.139 -4.229 32.486 1.00 74.25 207 VAL A CA 1
ATOM 1574 C C . VAL A 1 207 ? -22.885 -5.227 31.352 1.00 74.25 207 VAL A C 1
ATOM 1576 O O . VAL A 1 207 ? -21.749 -5.657 31.165 1.00 74.25 207 VAL A O 1
ATOM 1579 N N . THR A 1 208 ? -23.919 -5.562 30.573 1.00 73.31 208 THR A N 1
ATOM 1580 C CA . THR A 1 208 ? -23.788 -6.432 29.391 1.00 73.31 208 THR A CA 1
ATOM 1581 C C . THR A 1 208 ? -22.979 -5.752 28.284 1.00 73.31 208 THR A C 1
ATOM 1583 O O . THR A 1 208 ? -22.140 -6.396 27.661 1.00 73.31 208 THR A O 1
ATOM 1586 N N . ASP A 1 209 ? -23.167 -4.445 28.088 1.00 71.62 209 ASP A N 1
ATOM 1587 C CA . ASP A 1 209 ? -22.458 -3.652 27.076 1.00 71.62 209 ASP A CA 1
ATOM 1588 C C . ASP A 1 209 ? -20.995 -3.340 27.463 1.00 71.62 209 ASP A C 1
ATOM 1590 O O . ASP A 1 209 ? -20.208 -2.892 26.627 1.00 71.62 209 ASP A O 1
ATOM 1594 N N . GLY A 1 210 ? -20.602 -3.618 28.710 1.00 74.31 210 GLY A N 1
ATOM 1595 C CA . GLY A 1 210 ? -19.233 -3.472 29.199 1.00 74.31 210 GLY A CA 1
ATOM 1596 C C . GLY A 1 210 ? -18.930 -2.064 29.711 1.00 74.31 210 GLY A C 1
ATOM 1597 O O . GLY A 1 210 ? -18.432 -1.203 28.979 1.00 74.31 210 GLY A O 1
ATOM 1598 N N . VAL A 1 211 ? -19.155 -1.834 31.008 1.00 77.25 211 VAL A N 1
ATOM 1599 C CA . VAL A 1 211 ? -18.871 -0.539 31.647 1.00 77.25 211 VAL A CA 1
ATOM 1600 C C . VAL A 1 211 ? -17.364 -0.362 31.800 1.00 77.25 211 VAL A C 1
ATOM 1602 O O . VAL A 1 211 ? -16.709 -1.122 32.514 1.00 77.25 211 VAL A O 1
ATOM 1605 N N . GLN A 1 212 ? -16.806 0.650 31.137 1.00 76.12 212 GLN A N 1
ATOM 1606 C CA . GLN A 1 212 ? -15.381 0.969 31.212 1.00 76.12 212 GLN A CA 1
ATOM 1607 C C . GLN A 1 212 ? -15.083 1.852 32.424 1.00 76.12 212 GLN A C 1
ATOM 1609 O O . GLN A 1 212 ? -15.629 2.944 32.555 1.00 76.12 212 GLN A O 1
ATOM 1614 N N . GLU A 1 213 ? -14.157 1.404 33.265 1.00 76.62 213 GLU A N 1
ATOM 1615 C CA . GLU A 1 213 ? -13.720 2.105 34.466 1.00 76.62 213 GLU A CA 1
ATOM 1616 C C . GLU A 1 213 ? -12.210 2.408 34.391 1.00 76.62 213 GLU A C 1
ATOM 1618 O O . GLU A 1 213 ? -11.399 1.560 33.996 1.00 76.62 213 GLU A O 1
ATOM 1623 N N . PRO A 1 214 ? -11.778 3.621 34.779 1.00 70.94 214 PRO A N 1
ATOM 1624 C CA . PRO A 1 214 ? -10.387 4.047 34.637 1.00 70.94 214 PRO A CA 1
ATOM 1625 C C . PRO A 1 214 ? -9.442 3.356 35.632 1.00 70.94 214 PRO A C 1
ATOM 1627 O O . PRO A 1 214 ? -8.223 3.470 35.505 1.00 70.94 214 PRO A O 1
ATOM 1630 N N . SER A 1 215 ? -9.973 2.660 36.642 1.00 75.00 215 SER A N 1
ATOM 1631 C CA . SER A 1 215 ? -9.178 1.943 37.633 1.00 75.00 215 SER A CA 1
ATOM 1632 C C . SER A 1 215 ? -9.939 0.779 38.266 1.00 75.00 215 SER A C 1
ATOM 1634 O O . SER A 1 215 ? -11.166 0.764 38.351 1.00 75.00 215 SER A O 1
ATOM 1636 N N . LEU A 1 216 ? -9.181 -0.171 38.812 1.00 71.06 216 LEU A N 1
ATOM 1637 C CA . LEU A 1 216 ? -9.721 -1.292 39.576 1.00 71.06 216 LEU A CA 1
ATOM 1638 C C . LEU A 1 216 ? -10.463 -0.837 40.850 1.00 71.06 216 LEU A C 1
ATOM 1640 O O . LEU A 1 216 ? -11.444 -1.453 41.256 1.00 71.06 216 LEU A O 1
ATOM 1644 N N . SER A 1 217 ? -10.049 0.274 41.472 1.00 77.62 217 SER A N 1
ATOM 1645 C CA . SER A 1 217 ? -10.768 0.855 42.614 1.00 77.62 217 SER A CA 1
ATOM 1646 C C . SER A 1 217 ? -12.112 1.471 42.217 1.00 77.62 217 SER A C 1
ATOM 1648 O O . SER A 1 217 ? -13.076 1.344 42.975 1.00 77.62 217 SER A O 1
ATOM 1650 N N . ALA A 1 218 ? -12.197 2.094 41.038 1.00 76.75 218 ALA A N 1
ATOM 1651 C CA . ALA A 1 218 ? -13.452 2.595 40.489 1.00 76.75 218 ALA A CA 1
ATOM 1652 C C . ALA A 1 218 ? -14.396 1.429 40.160 1.00 76.75 218 ALA A C 1
ATOM 1654 O O . ALA A 1 218 ? -15.523 1.416 40.649 1.00 76.75 218 ALA A O 1
ATOM 1655 N N . ALA A 1 219 ? -13.892 0.377 39.503 1.00 75.69 219 ALA A N 1
ATOM 1656 C CA . ALA A 1 219 ? -14.655 -0.844 39.228 1.00 75.69 219 ALA A CA 1
ATOM 1657 C C . ALA A 1 219 ? -15.198 -1.507 40.509 1.00 75.69 219 ALA A C 1
ATOM 1659 O O . ALA A 1 219 ? -16.384 -1.819 40.600 1.00 75.69 219 ALA A O 1
ATOM 1660 N N . ARG A 1 220 ? -14.376 -1.638 41.560 1.00 79.94 220 ARG A N 1
ATOM 1661 C CA . ARG A 1 220 ? -14.834 -2.142 42.872 1.00 79.94 220 ARG A CA 1
ATOM 1662 C C . ARG A 1 220 ? -15.895 -1.254 43.518 1.00 79.94 220 ARG A C 1
ATOM 1664 O O . ARG A 1 220 ? -16.787 -1.757 44.197 1.00 79.94 220 ARG A O 1
ATOM 1671 N N . THR A 1 221 ? -15.794 0.061 43.342 1.00 83.25 221 THR A N 1
ATOM 1672 C CA . THR A 1 221 ? -16.786 1.012 43.863 1.00 83.25 221 THR A CA 1
ATOM 1673 C C . THR A 1 221 ? -18.105 0.882 43.106 1.00 83.25 221 THR A C 1
ATOM 1675 O O . THR A 1 221 ? -19.159 0.838 43.733 1.00 83.25 221 THR A O 1
ATOM 1678 N N . TYR A 1 222 ? -18.049 0.722 41.781 1.00 80.12 222 TYR A N 1
ATOM 1679 C CA . TYR A 1 222 ? -19.217 0.445 40.947 1.00 80.12 222 TYR A CA 1
ATOM 1680 C C . TYR A 1 222 ? -19.930 -0.837 41.393 1.00 80.12 222 TYR A C 1
ATOM 1682 O O . TYR A 1 222 ? -21.128 -0.811 41.667 1.00 80.12 222 TYR A O 1
ATOM 1690 N N . VAL A 1 223 ? -19.184 -1.934 41.559 1.00 80.31 223 VAL A N 1
ATOM 1691 C CA . VAL A 1 223 ? -19.713 -3.218 42.047 1.00 80.31 223 VAL A CA 1
ATOM 1692 C C . VAL A 1 223 ? -20.356 -3.080 43.430 1.00 80.31 223 VAL A C 1
ATOM 1694 O O . VAL A 1 223 ? -21.436 -3.620 43.666 1.00 80.31 223 VAL A O 1
AT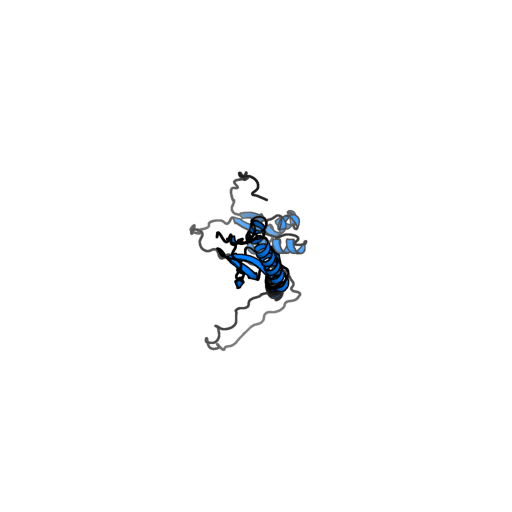OM 1697 N N . ARG A 1 224 ? -19.732 -2.332 44.349 1.00 83.00 224 ARG A N 1
ATOM 1698 C CA . ARG A 1 224 ? -20.292 -2.088 45.688 1.00 83.00 224 ARG A CA 1
ATOM 1699 C C . ARG A 1 224 ? -21.619 -1.332 45.621 1.00 83.00 224 ARG A C 1
ATOM 1701 O O . ARG A 1 224 ? -22.583 -1.762 46.241 1.00 83.00 224 ARG A O 1
ATOM 1708 N N . ASN A 1 225 ? -21.682 -0.268 44.821 1.00 83.06 225 ASN A N 1
ATOM 1709 C CA . ASN A 1 225 ? -22.908 0.503 44.612 1.00 83.06 225 ASN A CA 1
ATOM 1710 C C . ASN A 1 225 ? -24.010 -0.353 43.971 1.00 83.06 225 ASN A C 1
ATOM 1712 O O . ASN A 1 225 ? -25.184 -0.211 44.304 1.00 83.06 225 ASN A O 1
ATOM 1716 N N . LEU A 1 226 ? -23.634 -1.255 43.058 1.00 79.81 226 LEU A N 1
ATOM 1717 C CA . LEU A 1 226 ? -24.564 -2.192 42.435 1.00 79.81 226 LEU A CA 1
ATOM 1718 C C . LEU A 1 226 ? -25.146 -3.161 43.469 1.00 79.81 226 LEU A C 1
ATOM 1720 O O . LEU A 1 226 ? -26.356 -3.365 43.502 1.00 79.81 226 LEU A O 1
ATOM 1724 N N . ARG A 1 227 ? -24.306 -3.694 44.362 1.00 79.12 227 ARG A N 1
ATOM 1725 C CA . ARG A 1 227 ? -24.731 -4.568 45.463 1.00 79.12 227 ARG A CA 1
ATOM 1726 C C . ARG A 1 227 ? -25.677 -3.861 46.432 1.00 79.12 227 ARG A C 1
ATOM 1728 O O . ARG A 1 227 ? -26.717 -4.413 46.768 1.00 79.12 227 ARG A O 1
ATOM 1735 N N . GLU A 1 228 ? -25.363 -2.627 46.822 1.00 80.81 228 GLU A N 1
ATOM 1736 C CA . GLU A 1 228 ? -26.241 -1.824 47.685 1.00 80.81 228 GLU A CA 1
ATOM 1737 C C . GLU A 1 228 ? -27.617 -1.587 47.046 1.00 80.81 228 GLU A C 1
ATOM 1739 O O . GLU A 1 228 ? -28.637 -1.644 47.731 1.00 80.81 228 GLU A O 1
ATOM 1744 N N . GLN A 1 229 ? -27.674 -1.372 45.728 1.00 74.62 229 GLN A N 1
ATOM 1745 C CA . GLN A 1 229 ? -28.945 -1.247 45.010 1.00 74.62 229 GLN A CA 1
ATOM 1746 C C . GLN A 1 229 ? -29.727 -2.561 44.980 1.00 74.62 229 GLN A C 1
ATOM 1748 O O . GLN A 1 229 ? -30.942 -2.530 45.178 1.00 74.62 229 GLN A O 1
ATOM 1753 N N . ILE A 1 230 ? -29.056 -3.699 44.769 1.00 76.00 230 ILE A N 1
ATOM 1754 C CA . ILE A 1 230 ? -29.678 -5.032 44.824 1.00 76.00 230 ILE A CA 1
ATOM 1755 C C . ILE A 1 230 ? -30.293 -5.263 46.206 1.00 76.00 230 ILE A C 1
ATOM 1757 O O . ILE A 1 230 ? -31.462 -5.634 46.301 1.00 76.00 230 ILE A O 1
ATOM 1761 N N . ASP A 1 231 ? -29.555 -4.967 47.277 1.00 78.12 231 ASP A N 1
ATOM 1762 C CA . ASP A 1 231 ? -30.046 -5.124 48.648 1.00 78.12 231 ASP A CA 1
ATOM 1763 C C . ASP A 1 231 ? -31.260 -4.221 48.938 1.00 78.12 231 ASP A C 1
ATOM 1765 O O . ASP A 1 231 ? -32.173 -4.634 49.650 1.00 78.12 231 ASP A O 1
ATOM 1769 N N . GLN A 1 232 ? -31.324 -3.026 48.340 1.00 74.38 232 GLN A N 1
ATOM 1770 C CA . GLN A 1 232 ? -32.481 -2.123 48.445 1.00 74.38 232 GLN A CA 1
ATOM 1771 C C . GLN A 1 232 ? -33.688 -2.556 47.600 1.00 74.38 232 GLN A C 1
ATOM 1773 O O . GLN A 1 232 ? -34.823 -2.246 47.958 1.00 74.38 232 GLN A O 1
ATOM 1778 N N . THR A 1 233 ? -33.467 -3.236 46.469 1.00 67.69 233 THR A N 1
ATOM 1779 C CA . THR A 1 233 ? -34.549 -3.726 45.592 1.00 67.69 233 THR A CA 1
ATOM 1780 C C . THR A 1 233 ? -35.006 -5.140 45.927 1.00 67.69 233 THR A C 1
ATOM 1782 O O . THR A 1 233 ? -36.052 -5.567 45.431 1.00 67.69 233 THR A O 1
ATOM 1785 N N . ARG A 1 234 ? -34.284 -5.857 46.795 1.00 67.44 234 ARG A N 1
ATOM 1786 C CA . ARG A 1 234 ? -34.722 -7.142 47.332 1.00 67.44 234 ARG A CA 1
ATOM 1787 C C . ARG A 1 234 ? -36.001 -6.907 48.151 1.00 67.44 234 ARG A C 1
ATOM 1789 O O . ARG A 1 234 ? -35.954 -6.184 49.145 1.00 67.44 234 ARG A O 1
ATOM 1796 N N . PRO A 1 235 ? -37.157 -7.470 47.761 1.00 60.41 235 PRO A N 1
ATOM 1797 C CA . PRO A 1 235 ? -38.378 -7.294 48.530 1.00 60.41 235 PRO A CA 1
ATOM 1798 C C . PRO A 1 235 ? -38.165 -7.882 49.926 1.00 60.41 235 PRO A C 1
ATOM 1800 O O . PRO A 1 235 ? -37.844 -9.063 50.059 1.00 60.41 235 PRO A O 1
ATOM 1803 N N . SER A 1 236 ? -38.323 -7.058 50.964 1.00 50.56 236 SER A N 1
ATOM 1804 C CA . SER A 1 236 ? -38.366 -7.519 52.349 1.00 50.56 236 SER A CA 1
ATOM 1805 C C . SER A 1 236 ? -39.428 -8.606 52.460 1.00 50.56 236 SER A C 1
ATOM 1807 O O . SER A 1 236 ? -40.623 -8.322 52.384 1.00 50.56 236 SER A O 1
ATOM 1809 N N . THR A 1 237 ? -39.008 -9.857 52.631 1.00 51.75 237 THR A N 1
ATOM 1810 C CA . THR A 1 237 ? -39.911 -10.953 52.969 1.00 51.75 237 THR A CA 1
ATOM 1811 C C . THR A 1 237 ? -40.459 -10.676 54.367 1.00 51.75 237 THR A C 1
ATOM 1813 O O . THR A 1 237 ? -39.859 -11.044 55.374 1.00 51.75 237 THR A O 1
ATOM 1816 N N . THR A 1 238 ? -41.580 -9.961 54.453 1.00 54.56 238 THR A N 1
ATOM 1817 C CA . THR A 1 238 ? -42.347 -9.822 55.688 1.00 54.56 238 THR A CA 1
ATOM 1818 C C . THR A 1 238 ? -42.896 -11.199 56.045 1.00 54.56 238 THR A C 1
ATOM 1820 O O . THR A 1 238 ? -43.869 -11.667 55.454 1.00 54.56 238 THR A O 1
ATOM 1823 N N . THR A 1 239 ? -42.259 -11.863 57.010 1.00 52.25 239 THR A N 1
ATOM 1824 C CA . THR A 1 239 ? -42.802 -13.040 57.692 1.00 52.25 239 THR A CA 1
ATOM 1825 C C . THR A 1 239 ? -44.166 -12.674 58.274 1.00 52.25 239 THR A C 1
ATOM 1827 O O . THR A 1 239 ? -44.263 -12.000 59.297 1.00 52.25 239 THR A O 1
ATOM 1830 N N . THR A 1 240 ? -45.234 -13.091 57.596 1.00 59.09 240 THR A N 1
ATOM 1831 C CA . THR A 1 240 ? -46.598 -13.032 58.123 1.00 59.09 240 THR A CA 1
ATOM 1832 C C . THR A 1 240 ? -46.761 -14.201 59.087 1.00 59.09 240 THR A C 1
ATOM 1834 O O . THR A 1 240 ? -47.043 -15.326 58.683 1.00 59.09 240 THR A O 1
ATOM 1837 N N . THR A 1 241 ? -46.529 -13.939 60.372 1.00 66.25 241 THR A N 1
ATOM 1838 C CA . THR A 1 241 ? -46.910 -14.830 61.473 1.00 66.25 241 THR A CA 1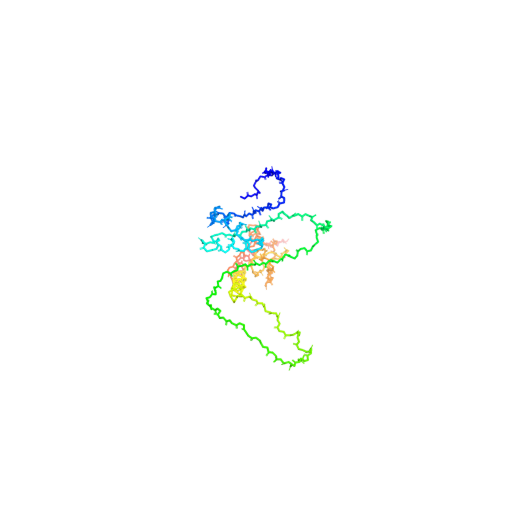
ATOM 1839 C C . THR A 1 241 ? -48.434 -14.956 61.478 1.00 66.25 241 THR A C 1
ATOM 1841 O O . THR A 1 241 ? -49.130 -14.005 61.825 1.00 66.25 241 THR A O 1
ATOM 1844 N N . THR A 1 242 ? -48.954 -16.110 61.057 1.00 66.50 242 THR A N 1
ATOM 1845 C CA . THR A 1 242 ? -50.372 -16.469 61.213 1.00 66.50 242 THR A CA 1
ATOM 1846 C C . THR A 1 242 ? -50.512 -17.252 62.513 1.00 66.50 242 THR A C 1
ATOM 1848 O O . THR A 1 242 ? -49.760 -18.205 62.725 1.00 66.50 242 THR A O 1
ATOM 1851 N N . GLY A 1 243 ? -51.391 -16.767 63.395 1.00 57.75 243 GLY A N 1
ATOM 1852 C CA . GLY A 1 243 ? -51.684 -17.352 64.708 1.00 57.75 243 GLY A CA 1
ATOM 1853 C C . GLY A 1 243 ? -52.615 -18.553 64.672 1.00 57.75 243 GLY A C 1
ATOM 1854 O O . GLY A 1 243 ? -53.051 -18.948 63.568 1.00 57.75 243 GLY A O 1
#

pLDDT: mean 71.52, std 19.46, range [30.27, 96.69]

Sequence (243 aa):
ALGIDGQVLVDSWEITPVVGDRYLLCSDGLFNEVDDSRIAAVLRRLADPTEAARELVRLANEAGGRDNITCVVVDVLDDTGRDPSPIGDSRITSHLAGSEPDGGIRPTATAPASTERPPVADRLRSSLGSTMTWRVGLFIGSMVVLALFVLGFVWWTGNRTYYVGTDGEQVVIYRGRPGGLLWIEPEQVESTDVRLDEVPGARRTEVTDGVQEPSLSAARTYVRNLREQIDQTRPSTTTTTTG

Radius of gyration: 37.68 Å; chains: 1; bounding box: 108×41×104 Å

Foldseek 3Di:
DPDPDPDDDDDDDDDDDDAFDKDKDWDPLQCVQAPPVRLVVLVVPDPDQVSSLVVSVVSSVVSPSPDDIDMGMDHRHDCPDDDCDDPDDPDPPPDPDDDDDDDDDDDDDDDDDDDDDDDPPPPPDDPPPPPPPVVVVVVVVVVVVVVVVVVVVCVVVFQQKWKWADDPFWIFIWGGDVPADDPGDTDGDDTDPDTLVLQPPVCSVVRHVIGIDRDPVRVVVVVVVRVVVSVVPPPPPPPPDDD